Protein AF-A0A6J8BH91-F1 (afdb_monomer_lite)

Secondary structure (DSSP, 8-state):
---PPPHHHHHHHHHHHHHHHHTTSS-----S--GGGEES-HHHHHHHHHHHHHTT---HHHHHHHT--EETTT-SPPTTHHHHHHHHHHHTT--GGGT-------HHHHHHTTGGGB----HHHHHH--HHHHHHHHHHTT----S-HHHHHHHHHHHHTEEEEEEEEEEEEETTEEEEEEEEEEPP-TTTB--HHHHHHHH---S---HHHHHT--EEEE-----SSHHHHHTTHHHHHHHHHHTTSPEEETTEEEEEEEEE--S--S-SSSSSS--------

Structure (mmCIF, N/CA/C/O backbone):
data_AF-A0A6J8BH91-F1
#
_entry.id   AF-A0A6J8BH91-F1
#
loop_
_atom_site.group_PDB
_atom_site.id
_atom_site.type_symbol
_atom_site.label_atom_id
_atom_site.label_alt_id
_atom_site.label_comp_id
_atom_site.label_asym_id
_atom_site.label_entity_id
_atom_site.label_seq_id
_atom_site.pdbx_PDB_ins_code
_atom_site.Cartn_x
_atom_site.Cartn_y
_atom_site.Cartn_z
_atom_site.occupancy
_atom_site.B_iso_or_equiv
_atom_site.auth_seq_id
_atom_site.auth_comp_id
_atom_site.auth_asym_id
_atom_site.auth_atom_id
_atom_site.pdbx_PDB_model_num
ATOM 1 N N . MET A 1 1 ? 1.625 29.958 -10.930 1.00 26.80 1 MET A N 1
ATOM 2 C CA . MET A 1 1 ? 0.528 29.214 -11.588 1.00 26.80 1 MET A CA 1
ATOM 3 C C . MET A 1 1 ? 1.028 28.812 -12.967 1.00 26.80 1 MET A C 1
ATOM 5 O O . MET A 1 1 ? 0.881 29.578 -13.908 1.00 26.80 1 MET A O 1
ATOM 9 N N . HIS A 1 2 ? 1.750 27.695 -13.064 1.00 27.48 2 HIS A N 1
ATOM 10 C CA . HIS A 1 2 ? 2.315 27.255 -14.340 1.00 27.48 2 HIS A CA 1
ATOM 11 C C . HIS A 1 2 ? 1.295 26.355 -15.032 1.00 27.48 2 HIS A C 1
ATOM 13 O O . HIS A 1 2 ? 0.966 25.277 -14.546 1.00 27.48 2 HIS A O 1
ATOM 19 N N . LEU A 1 3 ? 0.720 26.887 -16.108 1.00 31.11 3 LEU A N 1
ATOM 20 C CA . LEU A 1 3 ? -0.234 26.207 -16.971 1.00 31.11 3 LEU A CA 1
ATOM 21 C C . LEU A 1 3 ? 0.499 25.094 -17.724 1.00 31.11 3 LEU A C 1
ATOM 23 O O . LEU A 1 3 ? 1.399 25.364 -18.515 1.00 31.11 3 LEU A O 1
ATOM 27 N N . TYR A 1 4 ? 0.118 23.853 -17.432 1.00 37.19 4 TYR A N 1
ATOM 28 C CA . TYR A 1 4 ? 0.548 22.658 -18.149 1.00 37.19 4 TYR A CA 1
ATOM 29 C C . TYR A 1 4 ? 0.246 22.775 -19.650 1.00 37.19 4 TYR A C 1
ATOM 31 O O . TYR A 1 4 ? -0.773 23.342 -20.053 1.00 37.19 4 TYR A O 1
ATOM 39 N N . GLU A 1 5 ? 1.128 22.214 -20.476 1.00 43.38 5 GLU A N 1
ATOM 40 C CA . GLU A 1 5 ? 0.910 22.067 -21.912 1.00 43.38 5 GLU A CA 1
ATOM 41 C C . GLU A 1 5 ? -0.302 21.157 -22.178 1.00 43.38 5 GLU A C 1
ATOM 43 O O . GLU A 1 5 ? -0.487 20.128 -21.528 1.00 43.38 5 GLU A O 1
ATOM 48 N N . SER A 1 6 ? -1.166 21.553 -23.115 1.00 47.41 6 SER A N 1
ATOM 49 C CA . SER A 1 6 ? -2.366 20.779 -23.444 1.00 47.41 6 SER A CA 1
ATOM 50 C C . SER A 1 6 ? -2.022 19.489 -24.201 1.00 47.41 6 SER A C 1
ATOM 52 O O . SER A 1 6 ? -1.089 19.471 -25.005 1.00 47.41 6 SER A O 1
ATOM 54 N N . LYS A 1 7 ? -2.834 18.437 -24.020 1.00 46.69 7 LYS A N 1
ATOM 55 C CA . LYS A 1 7 ? -2.749 17.154 -24.748 1.00 46.69 7 LYS A CA 1
ATOM 56 C C . LYS A 1 7 ? -2.492 17.314 -26.251 1.00 46.69 7 LYS A C 1
ATOM 58 O O . LYS A 1 7 ? -1.636 16.644 -26.821 1.00 46.69 7 LYS A O 1
ATOM 63 N N . ALA A 1 8 ? -3.202 18.255 -26.874 1.00 55.06 8 ALA A N 1
ATOM 64 C CA . ALA A 1 8 ? -3.106 18.531 -28.303 1.00 55.06 8 ALA A CA 1
ATOM 65 C C . ALA A 1 8 ? -1.700 18.988 -28.734 1.00 55.06 8 ALA A C 1
ATOM 67 O O . ALA A 1 8 ? -1.255 18.675 -29.838 1.00 55.06 8 ALA A O 1
ATOM 68 N N . ASN A 1 9 ? -0.981 19.699 -27.865 1.00 57.81 9 ASN A N 1
ATOM 69 C CA . ASN A 1 9 ? 0.379 20.141 -28.157 1.00 57.81 9 ASN A CA 1
ATOM 70 C C . ASN A 1 9 ? 1.391 18.992 -27.996 1.00 57.81 9 ASN A C 1
ATOM 72 O O . ASN A 1 9 ? 2.254 18.824 -28.856 1.00 57.81 9 ASN A O 1
ATOM 76 N N . ALA A 1 10 ? 1.222 18.128 -26.989 1.00 45.88 10 ALA A N 1
ATOM 77 C CA . ALA A 1 10 ? 2.086 16.961 -26.781 1.00 45.88 10 ALA A CA 1
ATOM 78 C C . ALA A 1 10 ? 1.978 15.920 -27.919 1.00 45.88 10 ALA A C 1
ATOM 80 O O . ALA A 1 10 ? 2.985 15.373 -28.385 1.00 45.88 10 ALA A O 1
ATOM 81 N N . GLU A 1 11 ? 0.763 15.671 -28.420 1.00 55.34 11 GLU A N 1
ATOM 82 C CA . GLU A 1 11 ? 0.531 14.796 -29.579 1.00 55.34 11 GLU A CA 1
ATOM 83 C C . GLU A 1 11 ? 1.193 15.354 -30.848 1.00 55.34 11 GLU A C 1
ATOM 85 O O . GLU A 1 11 ? 1.801 14.612 -31.628 1.00 55.34 11 GLU A O 1
ATOM 90 N N . LYS A 1 12 ? 1.134 16.678 -31.028 1.00 66.25 12 LYS A N 1
ATOM 91 C CA . LYS A 1 12 ? 1.761 17.378 -32.151 1.00 66.25 12 LYS A CA 1
ATOM 92 C C . LYS A 1 12 ? 3.287 17.248 -32.117 1.00 66.25 12 LYS A C 1
ATOM 94 O O . LYS A 1 12 ? 3.879 16.896 -33.137 1.00 66.25 12 LYS A O 1
ATOM 99 N N . GLU A 1 13 ? 3.916 17.447 -30.962 1.00 66.31 13 GLU A N 1
ATOM 100 C CA . GLU A 1 13 ? 5.372 17.308 -30.789 1.00 66.31 13 GLU A CA 1
ATOM 101 C C . GLU A 1 13 ? 5.855 15.863 -31.004 1.00 66.31 13 GLU A C 1
ATOM 103 O O . GLU A 1 13 ? 6.853 15.623 -31.692 1.00 66.31 13 GLU A O 1
ATOM 108 N N . THR A 1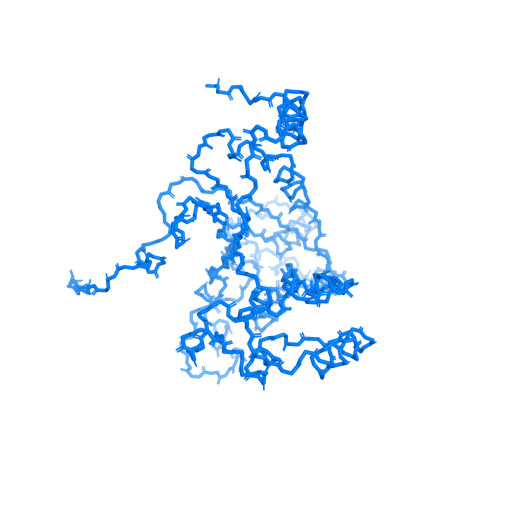 14 ? 5.108 14.874 -30.502 1.00 64.19 14 THR A N 1
ATOM 109 C CA . THR A 1 14 ? 5.427 13.448 -30.706 1.00 64.19 14 THR A CA 1
ATOM 110 C C . THR A 1 14 ? 5.398 13.077 -32.188 1.00 64.19 14 THR A C 1
ATOM 112 O O . THR A 1 14 ? 6.296 12.395 -32.690 1.00 64.19 14 THR A O 1
ATOM 115 N N . LYS A 1 15 ? 4.395 13.576 -32.916 1.00 71.81 15 LYS A N 1
ATOM 116 C CA . LYS A 1 15 ? 4.263 13.355 -34.357 1.00 71.81 15 LYS A CA 1
ATOM 117 C C . LYS A 1 15 ? 5.405 14.008 -35.138 1.00 71.81 15 LYS A C 1
ATOM 119 O O . LYS A 1 15 ? 6.009 13.355 -35.986 1.00 71.81 15 LYS A O 1
ATOM 124 N N . ILE A 1 16 ? 5.785 15.238 -34.781 1.00 75.12 16 ILE A N 1
ATOM 125 C CA . ILE A 1 16 ? 6.941 15.940 -35.364 1.00 75.12 16 ILE A CA 1
ATOM 126 C C . ILE A 1 16 ? 8.233 15.138 -35.158 1.00 75.12 16 ILE A C 1
ATOM 128 O O . ILE A 1 16 ? 9.059 15.041 -36.067 1.00 75.12 16 ILE A O 1
ATOM 132 N N . ARG A 1 17 ? 8.426 14.542 -33.978 1.00 68.56 17 ARG A N 1
ATOM 133 C CA . ARG A 1 17 ? 9.609 13.723 -33.690 1.00 68.56 17 ARG A CA 1
ATOM 134 C C . ARG A 1 17 ? 9.635 12.425 -34.497 1.00 68.56 17 ARG A C 1
ATOM 136 O O . ARG A 1 17 ? 10.670 12.122 -35.085 1.00 68.56 17 ARG A O 1
ATOM 143 N N . LEU A 1 18 ? 8.517 11.704 -34.577 1.00 68.69 18 LEU A N 1
ATOM 144 C CA . LEU A 1 18 ? 8.401 10.494 -35.402 1.00 68.69 18 LEU A CA 1
ATOM 145 C C . LEU A 1 18 ? 8.663 10.794 -36.883 1.00 68.69 18 LEU A C 1
ATOM 147 O O . LEU A 1 18 ? 9.368 10.042 -37.552 1.00 68.69 18 LEU A O 1
ATOM 151 N N . GLU A 1 19 ? 8.169 11.924 -37.388 1.00 75.12 19 GLU A N 1
ATOM 152 C CA . GLU A 1 19 ? 8.439 12.369 -38.758 1.00 75.12 19 GLU A CA 1
ATOM 153 C C . GLU A 1 19 ? 9.923 12.699 -38.981 1.00 75.12 19 GLU A C 1
ATOM 155 O O . GLU A 1 19 ? 10.472 12.377 -40.035 1.00 75.12 19 GLU A O 1
ATOM 160 N N . LYS A 1 20 ? 10.601 13.303 -37.997 1.00 71.12 20 LYS A N 1
ATOM 161 C CA . LYS A 1 20 ? 12.053 13.553 -38.051 1.00 71.12 20 LYS A CA 1
ATOM 162 C C . LYS A 1 20 ? 12.867 12.255 -38.013 1.00 71.12 20 LYS A C 1
ATOM 164 O O . LYS A 1 20 ? 13.885 12.162 -38.698 1.00 71.12 20 LYS A O 1
ATOM 169 N N . GLU A 1 21 ? 12.422 11.254 -37.255 1.00 66.88 21 GLU A N 1
ATOM 170 C CA . GLU A 1 21 ? 13.040 9.922 -37.202 1.00 66.88 21 GLU A CA 1
ATOM 171 C C . GLU A 1 21 ? 12.853 9.162 -38.527 1.00 66.88 21 GLU A C 1
ATOM 173 O O . GLU A 1 21 ? 13.819 8.620 -39.061 1.00 66.88 21 GLU A O 1
ATOM 178 N N . GLN A 1 22 ? 11.658 9.209 -39.127 1.00 71.62 22 GLN A N 1
ATOM 179 C CA . GLN A 1 22 ? 11.390 8.617 -40.447 1.00 71.62 22 GLN A CA 1
ATOM 180 C C . GLN A 1 22 ? 12.178 9.296 -41.574 1.00 71.62 22 GLN A C 1
ATOM 182 O O . GLN A 1 22 ? 12.627 8.631 -42.504 1.00 71.62 22 GLN A O 1
ATOM 187 N N . LYS A 1 23 ? 12.390 10.614 -41.478 1.00 80.69 23 LYS A N 1
ATOM 188 C CA . LYS A 1 23 ? 13.210 11.392 -42.422 1.00 80.69 23 LYS A CA 1
ATOM 189 C C . LYS A 1 23 ? 14.720 11.242 -42.186 1.00 80.69 23 LYS A C 1
ATOM 191 O O . LYS A 1 23 ? 15.499 11.901 -42.867 1.00 80.69 23 LYS A O 1
ATOM 196 N N . GLY A 1 24 ? 15.147 10.431 -41.212 1.00 68.94 24 GLY A N 1
ATOM 197 C CA . GLY A 1 24 ? 16.561 10.217 -40.885 1.00 68.94 24 GLY A CA 1
ATOM 198 C C . GLY A 1 24 ? 17.268 11.434 -40.275 1.00 68.94 24 GLY A C 1
ATOM 199 O O . GLY A 1 24 ? 18.489 11.435 -40.150 1.00 68.94 24 GLY A O 1
ATOM 200 N N . GLN A 1 25 ? 16.520 12.468 -39.877 1.00 69.31 25 GLN A N 1
ATOM 201 C CA . GLN 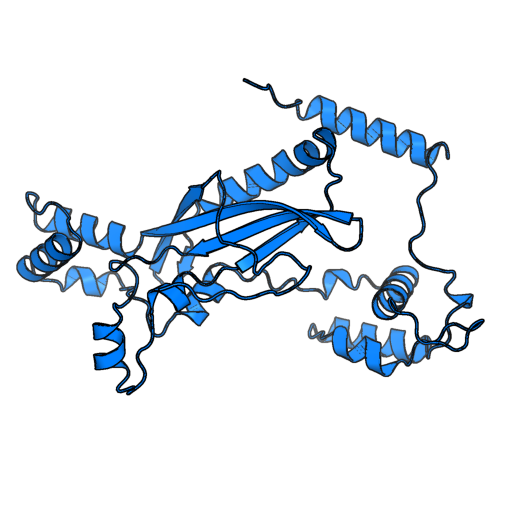A 1 25 ? 17.051 13.695 -39.268 1.00 69.31 25 GLN A CA 1
ATOM 202 C C . GLN A 1 25 ? 17.415 13.498 -37.789 1.00 69.31 25 GLN A C 1
ATOM 204 O O . GLN A 1 25 ? 18.117 14.318 -37.200 1.00 69.31 25 GLN A O 1
ATOM 209 N N . VAL A 1 26 ? 16.944 12.403 -37.185 1.00 59.25 26 VAL A N 1
ATOM 210 C CA . VAL A 1 26 ? 17.279 11.974 -35.826 1.00 59.25 26 VAL A CA 1
ATOM 211 C C . VAL A 1 26 ? 17.728 10.517 -35.884 1.00 59.25 26 VAL A C 1
ATOM 213 O O . VAL A 1 26 ? 16.957 9.630 -36.242 1.00 59.25 26 VAL A O 1
ATOM 216 N N . VAL A 1 27 ? 18.988 10.259 -35.528 1.00 56.47 27 VAL A N 1
ATOM 217 C CA . VAL A 1 27 ? 19.544 8.901 -35.492 1.00 56.47 27 VAL A CA 1
ATOM 218 C C . VAL A 1 27 ? 19.141 8.225 -34.185 1.00 56.47 27 VAL A C 1
ATOM 220 O O . VAL A 1 27 ? 19.533 8.657 -33.098 1.00 56.47 27 VAL A O 1
ATOM 223 N N . HIS A 1 28 ? 18.389 7.129 -34.281 1.00 52.88 28 HIS A N 1
ATOM 224 C CA . HIS A 1 28 ? 18.090 6.293 -33.125 1.00 52.88 28 HIS A CA 1
ATOM 225 C C . HIS A 1 28 ? 19.382 5.636 -32.615 1.00 52.88 28 HIS A C 1
ATOM 227 O O . HIS A 1 28 ? 20.001 4.826 -33.311 1.00 52.88 28 HIS A O 1
ATOM 233 N N . LYS A 1 29 ? 19.812 5.979 -31.395 1.00 53.31 29 LYS A N 1
ATOM 234 C CA . LYS A 1 29 ? 20.985 5.351 -30.772 1.00 53.31 29 LYS A CA 1
ATOM 235 C C . LYS A 1 29 ? 20.659 3.892 -30.449 1.00 53.31 29 LYS A C 1
ATOM 237 O O . LYS A 1 29 ? 19.894 3.610 -29.530 1.00 53.31 29 LYS A O 1
ATOM 242 N N . LYS A 1 30 ? 21.253 2.951 -31.187 1.00 54.03 30 LYS A N 1
ATOM 243 C CA . LYS A 1 30 ? 21.206 1.526 -30.834 1.00 54.03 30 LYS A CA 1
ATOM 244 C C . LYS A 1 30 ? 22.073 1.307 -29.593 1.00 54.03 30 LYS A C 1
ATOM 246 O O . LYS A 1 30 ? 23.282 1.501 -29.638 1.00 54.03 30 LYS A O 1
ATOM 251 N N . HIS A 1 31 ? 21.450 0.916 -28.486 1.00 52.69 31 HIS A N 1
ATOM 252 C CA . HIS A 1 31 ? 22.129 0.658 -27.209 1.00 52.69 31 HIS A CA 1
ATOM 253 C C . HIS A 1 31 ? 22.689 -0.774 -27.085 1.00 52.69 31 HIS A C 1
ATOM 255 O O . HIS A 1 31 ? 23.152 -1.167 -26.019 1.00 52.69 31 HIS A O 1
ATOM 261 N N . HIS A 1 32 ? 22.654 -1.560 -28.164 1.00 60.12 32 HIS A N 1
ATOM 262 C CA . HIS A 1 32 ? 23.254 -2.890 -28.239 1.00 60.12 32 HIS A CA 1
ATOM 263 C C . HIS A 1 32 ? 24.205 -2.972 -29.439 1.00 60.12 32 HIS A C 1
ATOM 265 O O . HIS A 1 32 ? 23.952 -2.368 -30.485 1.00 60.12 32 HIS A O 1
ATOM 271 N N . GLY A 1 33 ? 25.298 -3.726 -29.288 1.00 62.91 33 GLY A N 1
ATOM 272 C CA . GLY A 1 33 ? 26.185 -4.063 -30.400 1.00 62.91 33 GLY A CA 1
ATOM 273 C C . GLY A 1 33 ? 25.490 -4.952 -31.437 1.00 62.91 33 GLY A C 1
ATOM 274 O O . GLY A 1 33 ? 24.364 -5.418 -31.235 1.00 62.91 33 GLY A O 1
ATOM 275 N N . ASN A 1 34 ? 26.160 -5.202 -32.562 1.00 73.44 34 ASN A N 1
ATOM 276 C CA . ASN A 1 34 ? 25.693 -6.188 -33.535 1.00 73.44 34 ASN A CA 1
ATOM 277 C C . ASN A 1 34 ? 25.678 -7.590 -32.888 1.00 73.44 34 ASN A C 1
ATOM 279 O O . ASN A 1 34 ? 26.635 -7.954 -32.209 1.00 73.44 34 ASN A O 1
ATOM 283 N N . PHE A 1 35 ? 24.622 -8.386 -33.096 1.00 74.56 35 PHE A N 1
ATOM 284 C CA . PHE A 1 35 ? 24.508 -9.746 -32.542 1.00 74.56 35 PHE A CA 1
ATOM 285 C C . PHE A 1 35 ? 25.577 -10.715 -33.073 1.00 74.56 35 PHE A C 1
ATOM 287 O O . PHE A 1 35 ? 25.771 -11.790 -32.505 1.00 74.56 35 PHE A O 1
ATOM 294 N N . SER A 1 36 ? 26.259 -10.356 -34.165 1.00 73.88 36 SER A N 1
ATOM 295 C CA . SER A 1 36 ? 27.451 -11.054 -34.661 1.00 73.88 36 SER A CA 1
ATOM 296 C C . SER A 1 36 ? 28.657 -10.924 -33.731 1.00 73.88 36 SER A C 1
ATOM 298 O O . SER A 1 36 ? 29.563 -11.740 -33.808 1.00 73.88 36 SER A O 1
ATOM 300 N N . ASN A 1 37 ? 28.671 -9.913 -32.859 1.00 81.44 37 ASN A N 1
ATOM 301 C CA . ASN A 1 37 ? 29.791 -9.619 -31.965 1.00 81.44 37 ASN A CA 1
ATOM 302 C C . ASN A 1 37 ? 29.676 -10.357 -30.626 1.00 81.44 37 ASN A C 1
ATOM 304 O O . ASN A 1 37 ? 30.441 -10.064 -29.708 1.00 81.44 37 ASN A O 1
ATOM 308 N N . TYR A 1 38 ? 28.693 -11.250 -30.492 1.00 83.00 38 TYR A N 1
ATOM 309 C CA . TYR A 1 38 ? 28.451 -12.009 -29.278 1.00 83.00 38 TYR A CA 1
ATOM 310 C C . TYR A 1 38 ? 28.359 -13.502 -29.582 1.00 83.00 38 TYR A C 1
ATOM 312 O O . TYR A 1 38 ? 27.635 -13.925 -30.491 1.00 83.00 38 TYR A O 1
ATOM 320 N N . THR A 1 39 ? 29.051 -14.287 -28.766 1.00 84.25 39 THR A N 1
ATOM 321 C CA . THR A 1 39 ? 29.094 -15.744 -28.827 1.00 84.25 39 THR A CA 1
ATOM 322 C C . THR A 1 39 ? 28.273 -16.312 -27.672 1.00 84.25 39 THR A C 1
ATOM 324 O O . THR A 1 39 ? 28.534 -15.998 -26.514 1.00 84.25 39 THR A O 1
ATOM 327 N N . PHE A 1 40 ? 27.249 -17.101 -28.002 1.00 87.75 40 PHE A N 1
ATOM 328 C CA . PHE A 1 40 ? 26.435 -17.907 -27.084 1.00 87.75 40 PHE A CA 1
ATOM 329 C C . PHE A 1 40 ? 25.617 -18.927 -27.892 1.00 87.75 40 PHE A C 1
ATOM 331 O O . PHE A 1 40 ? 25.470 -18.775 -29.110 1.00 87.75 40 PHE A O 1
ATOM 338 N N . ASN A 1 41 ? 25.057 -19.945 -27.232 1.00 87.50 41 ASN A N 1
ATOM 339 C CA . ASN A 1 41 ? 24.204 -20.934 -27.895 1.00 87.50 41 ASN A CA 1
ATOM 340 C C . ASN A 1 41 ? 22.823 -20.341 -28.242 1.00 87.50 41 ASN A C 1
ATOM 342 O O . ASN A 1 41 ? 21.876 -20.394 -27.457 1.00 87.50 41 ASN A O 1
ATOM 346 N N . LYS A 1 42 ? 22.733 -19.737 -29.432 1.00 87.94 42 LYS A N 1
ATOM 347 C CA . LYS A 1 42 ? 21.545 -19.030 -29.937 1.00 87.94 42 LYS A CA 1
ATOM 348 C C . LYS A 1 42 ? 20.329 -19.943 -30.088 1.00 87.94 42 LYS A C 1
ATOM 350 O O . LYS A 1 42 ? 19.223 -19.534 -29.746 1.00 87.94 42 LYS A O 1
ATOM 355 N N . GLU A 1 43 ? 20.527 -21.155 -30.594 1.00 87.44 43 GLU A N 1
ATOM 356 C CA . GLU A 1 43 ? 19.442 -22.104 -30.861 1.00 87.44 43 GLU A CA 1
ATOM 357 C C . GLU A 1 43 ? 18.850 -22.642 -29.560 1.00 87.44 43 GLU A C 1
ATOM 359 O O . GLU A 1 43 ? 17.638 -22.566 -29.355 1.00 87.44 43 GLU A O 1
ATOM 364 N N . GLU A 1 44 ? 19.706 -23.088 -28.638 1.00 88.06 44 GLU A N 1
ATOM 365 C CA . GLU A 1 44 ? 19.270 -23.563 -27.324 1.00 88.06 44 GLU A CA 1
ATOM 366 C C . GLU A 1 44 ? 18.560 -22.453 -26.535 1.00 88.06 44 GLU A C 1
ATOM 368 O O . GLU A 1 44 ? 17.546 -22.715 -25.890 1.00 88.06 44 GLU A O 1
ATOM 373 N N . PHE A 1 45 ? 19.035 -21.205 -26.626 1.00 87.94 45 PHE A N 1
ATOM 374 C CA . PHE A 1 45 ? 18.375 -20.052 -26.007 1.00 87.94 45 PHE A CA 1
ATOM 375 C C . PHE A 1 45 ? 16.963 -19.818 -26.550 1.00 87.94 45 PHE A C 1
ATOM 377 O O . PHE A 1 45 ? 16.025 -19.629 -25.774 1.00 87.94 45 PHE A O 1
ATOM 384 N N . LEU A 1 46 ? 16.780 -19.858 -27.874 1.00 87.38 46 LEU A N 1
ATOM 385 C CA . LEU A 1 46 ? 15.460 -19.665 -28.480 1.00 87.38 46 LEU A CA 1
ATOM 386 C C . LEU A 1 46 ? 14.496 -20.804 -28.128 1.00 87.38 46 LEU A C 1
ATOM 388 O O . LEU A 1 46 ? 13.317 -20.537 -27.892 1.00 87.38 46 LEU A O 1
ATOM 392 N N . VAL A 1 47 ? 14.977 -22.050 -28.070 1.00 87.88 47 VAL A N 1
ATOM 393 C CA . VAL A 1 47 ? 14.168 -23.209 -27.657 1.00 87.88 47 VAL A CA 1
ATOM 394 C C . VAL A 1 47 ? 13.747 -23.085 -26.192 1.00 87.88 47 VAL A C 1
ATOM 396 O O . VAL A 1 47 ? 12.565 -23.240 -25.880 1.00 87.88 47 VAL A O 1
ATOM 399 N N . GLU A 1 48 ? 14.680 -22.753 -25.297 1.00 85.25 48 GLU A N 1
ATOM 400 C CA . GLU A 1 48 ? 14.390 -22.601 -23.870 1.00 85.25 48 GLU A CA 1
ATOM 401 C C . GLU A 1 48 ? 13.402 -21.459 -23.618 1.00 85.25 48 GLU A C 1
ATOM 403 O O . GLU A 1 48 ? 12.392 -21.664 -22.946 1.00 85.25 48 GLU A O 1
ATOM 408 N N . ILE A 1 49 ? 13.628 -20.277 -24.200 1.00 82.19 49 ILE A N 1
ATOM 409 C CA . ILE A 1 49 ? 12.731 -19.132 -24.012 1.00 82.19 49 ILE A CA 1
ATOM 410 C C . ILE A 1 49 ? 11.329 -19.427 -24.558 1.00 82.19 49 ILE A C 1
ATOM 412 O O . ILE A 1 49 ? 10.349 -19.097 -23.891 1.00 82.19 49 ILE A O 1
ATOM 416 N N . LYS A 1 50 ? 11.197 -20.085 -25.719 1.00 82.12 50 LYS A N 1
ATOM 417 C CA . LYS A 1 50 ? 9.883 -20.503 -26.242 1.00 82.12 50 LYS A CA 1
ATOM 418 C C . LYS A 1 50 ? 9.183 -21.481 -25.294 1.00 82.12 50 LYS A C 1
ATOM 420 O O . LYS A 1 50 ? 8.020 -21.270 -24.962 1.00 82.12 50 LYS A O 1
ATOM 425 N N . SER A 1 51 ? 9.905 -22.475 -24.773 1.00 82.31 51 SER A N 1
ATOM 426 C CA . SER A 1 51 ? 9.377 -23.417 -23.775 1.00 82.31 51 SER A CA 1
ATOM 427 C C . SER A 1 51 ? 8.940 -22.716 -22.478 1.00 82.31 51 SER A C 1
ATOM 429 O O . SER A 1 51 ? 7.909 -23.050 -21.890 1.00 82.31 51 SER A O 1
ATOM 431 N N . LEU A 1 52 ? 9.699 -21.712 -22.025 1.00 76.50 52 LEU A N 1
ATOM 432 C CA . LEU A 1 52 ? 9.349 -20.895 -20.860 1.00 76.50 52 LEU A CA 1
ATOM 433 C C . LEU A 1 52 ? 8.111 -20.023 -21.118 1.00 76.50 52 LEU A C 1
ATOM 435 O O . LEU A 1 52 ? 7.328 -19.809 -20.187 1.00 76.50 52 LEU A O 1
ATOM 439 N N . MET A 1 53 ? 7.901 -19.565 -22.360 1.00 71.75 53 MET A N 1
ATOM 440 C CA . MET A 1 53 ? 6.701 -18.814 -22.740 1.00 71.75 53 MET A CA 1
ATOM 441 C C . MET A 1 53 ? 5.435 -19.654 -22.638 1.00 71.75 53 MET A C 1
ATOM 443 O O . MET A 1 53 ? 4.441 -19.204 -22.068 1.00 71.75 53 MET A O 1
ATOM 447 N N . GLU A 1 54 ? 5.490 -20.893 -23.122 1.00 73.06 54 GLU A N 1
ATOM 448 C CA . GLU A 1 54 ? 4.373 -21.838 -23.045 1.00 73.06 54 GLU A CA 1
ATOM 449 C C . GLU A 1 54 ? 3.999 -22.159 -21.591 1.00 73.06 54 GLU A C 1
ATOM 451 O O . GLU A 1 54 ? 2.824 -22.303 -21.258 1.00 73.06 54 GLU A O 1
ATOM 456 N N . LYS A 1 55 ? 4.991 -22.199 -20.694 1.00 68.44 55 LYS A N 1
ATOM 457 C CA . LYS A 1 55 ? 4.806 -22.543 -19.277 1.00 68.44 55 LYS A CA 1
ATOM 458 C C . LYS A 1 55 ? 4.411 -21.363 -18.376 1.00 68.44 55 LYS A C 1
ATOM 460 O O . LYS A 1 55 ? 4.167 -21.588 -17.193 1.00 68.44 55 LYS A O 1
ATOM 465 N N . ARG A 1 56 ? 4.366 -20.116 -18.880 1.00 59.53 56 ARG A N 1
ATOM 466 C CA . ARG A 1 56 ? 4.065 -18.868 -18.122 1.00 59.53 56 ARG A CA 1
ATOM 467 C C . ARG A 1 56 ? 4.850 -18.677 -16.808 1.00 59.53 56 ARG A C 1
ATOM 469 O O . ARG A 1 56 ? 4.444 -17.908 -15.936 1.00 59.53 56 ARG A O 1
ATOM 476 N N . HIS A 1 57 ? 5.993 -19.337 -16.660 1.00 54.19 57 HIS A N 1
ATOM 477 C CA . HIS A 1 57 ? 6.859 -19.248 -15.488 1.00 54.19 57 HIS A CA 1
ATOM 478 C C . HIS A 1 57 ? 8.260 -18.876 -15.952 1.00 54.19 57 HIS A C 1
ATOM 480 O O . HIS A 1 57 ? 9.004 -19.731 -16.422 1.00 54.19 57 HIS A O 1
ATOM 486 N N . CYS A 1 58 ? 8.635 -17.604 -15.811 1.00 54.19 58 CYS A N 1
ATOM 487 C CA . CYS A 1 58 ? 9.951 -17.141 -16.229 1.00 54.19 58 CYS A CA 1
ATOM 488 C C . CYS A 1 58 ? 10.690 -16.439 -15.082 1.00 54.19 58 CYS A C 1
ATOM 490 O O . CYS A 1 58 ? 10.183 -15.490 -14.486 1.00 54.19 58 CYS A O 1
ATOM 492 N N . LYS A 1 59 ? 11.900 -16.917 -14.771 1.00 54.66 59 LYS A N 1
ATOM 493 C CA . LYS A 1 59 ? 12.918 -16.191 -13.999 1.00 54.66 59 LYS A CA 1
ATOM 494 C C . LYS A 1 59 ? 14.099 -15.935 -14.941 1.00 54.66 59 LYS A C 1
ATOM 496 O O . LYS A 1 59 ? 15.066 -16.693 -14.920 1.00 54.66 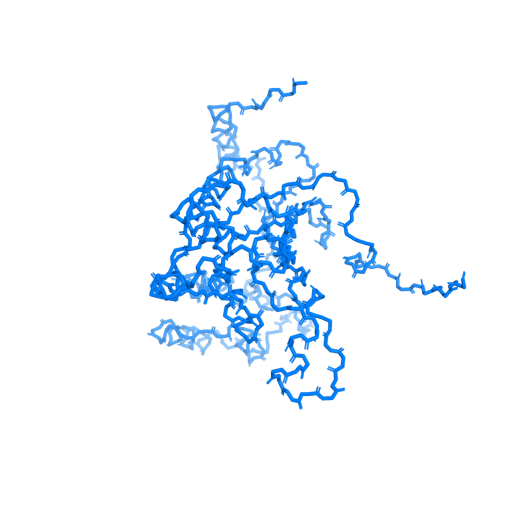59 LYS A O 1
ATOM 501 N N . LEU A 1 60 ? 13.976 -14.904 -15.782 1.00 55.81 60 LEU A N 1
ATOM 502 C CA . LEU A 1 60 ? 14.958 -14.521 -16.816 1.00 55.81 60 LEU A CA 1
ATOM 503 C C . LEU A 1 60 ? 16.381 -14.341 -16.271 1.00 55.81 60 LEU A C 1
ATOM 505 O O . LEU A 1 60 ? 17.349 -14.626 -16.977 1.00 55.81 60 LEU A O 1
ATOM 509 N N . ASP A 1 61 ? 16.500 -13.928 -15.009 1.00 52.72 61 ASP A N 1
ATOM 510 C CA . ASP A 1 61 ? 17.778 -13.661 -14.346 1.00 52.72 61 ASP A CA 1
ATOM 511 C C . ASP A 1 61 ? 18.702 -14.890 -14.357 1.00 52.72 61 ASP A C 1
ATOM 513 O O . ASP A 1 61 ? 19.898 -14.764 -14.602 1.00 52.72 61 ASP A O 1
ATOM 517 N N . LYS A 1 62 ? 18.142 -16.098 -14.192 1.00 58.38 62 LYS A N 1
ATOM 518 C CA . LYS A 1 62 ? 18.916 -17.353 -14.210 1.00 58.38 62 LYS A CA 1
ATOM 519 C C . LYS A 1 62 ? 19.272 -17.815 -15.619 1.00 58.38 62 LYS A C 1
ATOM 521 O O . LYS A 1 62 ? 20.312 -18.433 -15.825 1.00 58.38 62 LYS A O 1
ATOM 526 N N . THR A 1 63 ? 18.421 -17.509 -16.594 1.00 60.12 63 THR A N 1
ATOM 527 C CA . THR A 1 63 ? 18.642 -17.869 -17.996 1.00 60.12 63 THR A CA 1
ATOM 528 C C . THR A 1 63 ? 19.858 -17.118 -18.546 1.00 60.12 63 THR A C 1
ATOM 530 O O . THR A 1 63 ? 20.666 -17.700 -19.254 1.00 60.12 63 THR A O 1
ATOM 533 N N . CYS A 1 64 ? 20.075 -15.860 -18.148 1.00 60.22 64 CYS A N 1
ATOM 534 C CA . CYS A 1 64 ? 21.200 -15.054 -18.639 1.00 60.22 64 CYS A CA 1
ATOM 535 C C . CYS A 1 64 ? 22.582 -15.539 -18.165 1.00 60.22 64 CYS A C 1
ATOM 537 O O . CYS A 1 64 ? 23.571 -15.361 -18.876 1.00 60.22 64 CYS A O 1
ATOM 539 N N . GLU A 1 65 ? 22.665 -16.160 -16.987 1.00 66.19 65 GLU A N 1
ATOM 540 C CA . GLU A 1 65 ? 23.912 -16.739 -16.472 1.00 66.19 65 GLU A CA 1
ATOM 541 C C . GLU A 1 65 ? 24.291 -18.039 -17.193 1.00 66.19 65 GLU A C 1
ATOM 543 O O . GLU A 1 65 ? 25.478 -18.317 -17.351 1.00 66.19 65 GLU A O 1
ATOM 548 N N . LYS A 1 66 ? 23.292 -18.786 -17.684 1.00 78.12 66 LYS A N 1
ATOM 549 C CA . LYS A 1 66 ? 23.450 -20.106 -18.309 1.00 78.12 66 LYS A CA 1
ATOM 550 C C . LYS A 1 66 ? 24.151 -20.066 -19.674 1.00 78.12 66 LYS A C 1
ATOM 552 O O . LYS A 1 66 ? 24.894 -20.984 -19.996 1.00 78.12 66 LYS A O 1
ATOM 557 N N . TYR A 1 67 ? 23.917 -19.028 -20.479 1.00 81.94 67 TYR A N 1
ATOM 558 C CA . TYR A 1 67 ? 24.354 -18.997 -21.887 1.00 81.94 67 TYR A CA 1
ATOM 559 C C . TYR A 1 67 ? 25.756 -18.427 -22.126 1.00 81.94 67 TYR A C 1
ATOM 561 O O . TYR A 1 67 ? 26.137 -18.265 -23.282 1.00 81.94 67 TYR A O 1
ATOM 569 N N . ASP A 1 68 ? 26.489 -18.107 -21.055 1.00 80.50 68 ASP A N 1
ATOM 570 C CA . ASP A 1 68 ? 27.873 -17.612 -21.068 1.00 80.50 68 ASP A CA 1
ATOM 571 C C . ASP A 1 68 ? 28.193 -16.649 -22.225 1.00 80.50 68 ASP A C 1
ATOM 573 O O . ASP A 1 68 ? 29.098 -16.848 -23.035 1.00 80.50 68 ASP A O 1
ATOM 577 N N . VAL A 1 69 ? 27.372 -15.601 -22.340 1.00 82.44 69 VAL A N 1
ATOM 578 C CA . VAL A 1 69 ? 27.489 -14.621 -23.421 1.00 82.44 69 VAL A CA 1
ATOM 579 C C . VAL A 1 69 ? 28.857 -13.955 -23.346 1.00 82.44 69 VAL A C 1
ATOM 581 O O . VAL A 1 69 ? 29.165 -13.281 -22.366 1.00 82.44 69 VAL A O 1
ATOM 584 N N . THR A 1 70 ? 29.648 -14.077 -24.405 1.00 83.19 70 THR A N 1
ATOM 585 C CA . THR A 1 70 ? 30.968 -13.446 -24.519 1.00 83.19 70 THR A CA 1
ATOM 586 C C . THR A 1 70 ? 31.025 -12.560 -25.750 1.00 83.19 70 THR A C 1
ATOM 588 O O . THR A 1 70 ? 30.344 -12.798 -26.746 1.00 83.19 70 THR A O 1
ATOM 591 N N . ASN A 1 71 ? 31.803 -11.485 -25.689 1.00 80.75 71 ASN A N 1
ATOM 592 C CA . ASN A 1 71 ? 32.066 -10.659 -26.859 1.00 80.75 71 ASN A CA 1
ATOM 593 C C . ASN A 1 71 ? 33.100 -11.359 -27.753 1.00 80.75 71 ASN A C 1
ATOM 595 O O . ASN A 1 71 ? 34.184 -11.700 -27.291 1.00 80.75 71 ASN A O 1
ATOM 599 N N . THR A 1 72 ? 32.794 -11.542 -29.034 1.00 79.31 72 THR A N 1
ATOM 600 C CA . THR A 1 72 ? 33.639 -12.282 -29.986 1.00 79.31 72 THR A CA 1
ATOM 601 C C . THR A 1 72 ? 34.990 -11.605 -30.242 1.00 79.31 72 THR A C 1
ATOM 603 O O . THR A 1 72 ? 35.949 -12.271 -30.611 1.00 79.31 72 THR A O 1
ATOM 606 N N . ILE A 1 73 ? 35.080 -10.288 -30.036 1.00 75.38 73 ILE A N 1
ATOM 607 C CA . ILE A 1 73 ? 36.300 -9.499 -30.254 1.00 75.38 73 ILE A CA 1
ATOM 608 C C . ILE A 1 73 ? 37.174 -9.491 -28.999 1.00 75.38 73 ILE A C 1
ATOM 610 O O . ILE A 1 73 ? 38.389 -9.624 -29.094 1.00 75.38 73 ILE A O 1
ATOM 614 N N . THR A 1 74 ? 36.575 -9.306 -27.820 1.00 76.44 74 THR A N 1
ATOM 615 C CA . THR A 1 74 ? 37.339 -9.139 -26.571 1.00 76.44 74 THR A CA 1
ATOM 616 C C . THR A 1 74 ? 37.442 -10.409 -25.733 1.00 76.44 74 THR A C 1
ATOM 618 O O . THR A 1 74 ? 38.197 -10.422 -24.769 1.00 76.44 74 THR A O 1
ATOM 621 N N . GLY A 1 75 ? 36.660 -11.449 -26.038 1.00 77.25 75 GLY A N 1
ATOM 622 C CA . GLY A 1 75 ? 36.542 -12.674 -25.239 1.00 77.25 75 GLY A CA 1
ATOM 623 C C . GLY A 1 75 ? 35.847 -12.484 -23.885 1.00 77.25 75 GLY A C 1
ATOM 624 O O . GLY A 1 75 ? 35.552 -13.457 -23.199 1.00 77.25 75 GLY A O 1
ATOM 625 N N . ASN A 1 76 ? 35.548 -11.243 -23.495 1.00 80.88 76 ASN A N 1
ATOM 626 C CA . ASN A 1 76 ? 35.031 -10.917 -22.172 1.00 80.88 76 ASN A CA 1
ATOM 627 C C . ASN A 1 76 ? 33.506 -11.008 -22.109 1.00 80.88 76 ASN A C 1
ATOM 629 O O . ASN A 1 76 ? 32.797 -10.709 -23.078 1.00 80.88 76 ASN A O 1
ATOM 633 N N . LYS A 1 77 ? 32.995 -11.330 -20.919 1.00 79.56 77 LYS A N 1
ATOM 634 C CA . LYS A 1 77 ? 31.565 -11.278 -20.613 1.00 79.56 77 LYS A CA 1
ATOM 635 C C . LYS A 1 77 ? 31.087 -9.818 -20.595 1.00 79.56 77 LYS A C 1
ATOM 637 O O . LYS A 1 77 ? 31.641 -9.006 -19.851 1.00 79.56 77 LYS A O 1
ATOM 642 N N . PRO A 1 78 ? 30.081 -9.440 -21.402 1.00 76.00 78 PRO A N 1
ATOM 643 C CA . PRO A 1 78 ? 29.587 -8.076 -21.424 1.00 76.00 78 PRO A CA 1
ATOM 644 C C . PRO A 1 78 ? 28.777 -7.784 -20.155 1.00 76.00 78 PRO A C 1
ATOM 646 O O . PRO A 1 78 ? 27.943 -8.587 -19.739 1.00 76.00 78 PRO A O 1
ATOM 649 N N . GLN A 1 79 ? 28.965 -6.593 -19.577 1.00 69.12 79 GLN A N 1
ATOM 650 C CA . GLN A 1 79 ? 28.202 -6.139 -18.402 1.00 69.12 79 GLN A CA 1
ATOM 651 C C . GLN A 1 79 ? 26.685 -6.097 -18.661 1.00 69.12 79 GLN A C 1
ATOM 653 O O . GLN A 1 79 ? 25.890 -6.203 -17.735 1.00 69.12 79 GLN A O 1
ATOM 658 N N . ASN A 1 80 ? 26.276 -5.989 -19.928 1.00 70.06 80 ASN A N 1
ATOM 659 C CA . ASN A 1 80 ? 24.886 -5.960 -20.373 1.00 70.06 80 ASN A CA 1
ATOM 660 C C . ASN A 1 80 ? 24.423 -7.270 -21.047 1.00 70.06 80 ASN A C 1
ATOM 662 O O . ASN A 1 80 ? 23.527 -7.236 -21.892 1.00 70.06 80 ASN A O 1
ATOM 666 N N . ALA A 1 81 ? 24.997 -8.427 -20.690 1.00 74.38 81 ALA A N 1
ATOM 667 C CA . ALA A 1 81 ? 24.659 -9.734 -21.277 1.00 74.38 81 ALA A CA 1
ATOM 668 C C . ALA A 1 81 ? 23.145 -10.029 -21.326 1.00 74.38 81 ALA A C 1
ATOM 670 O O . ALA A 1 81 ? 22.638 -10.486 -22.350 1.00 74.38 81 ALA A O 1
ATOM 671 N N . GLY A 1 82 ? 22.402 -9.694 -20.265 1.00 74.38 82 GLY A N 1
ATOM 672 C CA . GLY A 1 82 ? 20.947 -9.886 -20.236 1.00 74.38 82 GLY A CA 1
ATOM 673 C C . GLY A 1 82 ? 20.202 -9.052 -21.284 1.00 74.38 82 GLY A C 1
ATOM 674 O O . GLY A 1 82 ? 19.280 -9.540 -21.934 1.00 74.38 82 GLY A O 1
ATOM 675 N N . GLN A 1 83 ? 20.648 -7.817 -21.534 1.00 73.12 83 GLN A N 1
ATOM 676 C CA . GLN A 1 83 ? 20.064 -6.954 -22.562 1.00 73.12 83 GLN A CA 1
ATOM 677 C C . GLN A 1 83 ? 20.361 -7.470 -23.977 1.00 73.12 83 GLN A C 1
ATOM 679 O O . GLN A 1 83 ? 19.514 -7.353 -24.863 1.00 73.12 83 GLN A O 1
ATOM 684 N N . VAL A 1 84 ? 21.538 -8.069 -24.191 1.00 79.25 84 VAL A N 1
ATOM 685 C CA . VAL A 1 84 ? 21.908 -8.705 -25.467 1.00 79.25 84 VAL A CA 1
ATOM 686 C C . VAL A 1 84 ? 20.971 -9.874 -25.774 1.00 79.25 84 VAL A C 1
ATOM 688 O O . VAL A 1 84 ? 20.403 -9.924 -26.865 1.00 79.25 84 VAL A O 1
ATOM 691 N N . LEU A 1 85 ? 20.752 -10.766 -24.804 1.00 81.62 85 LEU A N 1
ATOM 692 C CA . LEU A 1 85 ? 19.838 -11.905 -24.940 1.00 81.62 85 LEU A CA 1
ATOM 693 C C . LEU A 1 85 ? 18.391 -11.456 -25.171 1.00 81.62 85 LEU A C 1
ATOM 695 O O . LEU A 1 85 ? 17.711 -11.976 -26.056 1.00 81.62 85 LEU A O 1
ATOM 699 N N . PHE A 1 86 ? 17.942 -10.440 -24.430 1.00 79.25 86 PHE A N 1
ATOM 700 C CA . PHE A 1 86 ? 16.611 -9.861 -24.590 1.00 79.25 86 PHE A CA 1
ATOM 701 C C . PHE A 1 86 ? 16.386 -9.308 -26.004 1.00 79.25 86 PHE A C 1
ATOM 703 O O . PHE A 1 86 ? 15.398 -9.635 -26.665 1.00 79.25 86 PHE A O 1
ATOM 710 N N . MET A 1 87 ? 17.326 -8.498 -26.501 1.00 79.56 87 MET A N 1
ATOM 711 C CA . MET A 1 87 ? 17.233 -7.928 -27.845 1.00 79.56 87 MET A CA 1
ATOM 712 C C . MET A 1 87 ? 17.345 -9.002 -28.932 1.00 79.56 87 MET A C 1
ATOM 714 O O . MET A 1 87 ? 16.682 -8.890 -29.962 1.00 79.56 87 MET A O 1
ATOM 718 N N . PHE A 1 88 ? 18.133 -10.058 -28.703 1.00 85.38 88 PHE A N 1
ATOM 719 C CA . PHE A 1 88 ? 18.238 -11.186 -29.624 1.00 85.38 88 PHE A CA 1
ATOM 720 C C . PHE A 1 88 ? 16.915 -11.955 -29.740 1.00 85.38 88 PHE A C 1
ATOM 722 O O . PHE A 1 88 ? 16.469 -12.236 -30.850 1.00 85.38 88 PHE A O 1
ATOM 729 N N . ALA A 1 89 ? 16.243 -12.241 -28.623 1.00 84.44 89 ALA A N 1
ATOM 730 C CA . ALA A 1 89 ? 14.923 -12.871 -28.641 1.00 84.44 89 ALA A CA 1
ATOM 731 C C . ALA A 1 89 ? 13.887 -12.008 -29.376 1.00 84.44 89 ALA A C 1
ATOM 733 O O . ALA A 1 89 ? 13.167 -12.508 -30.242 1.00 84.44 89 ALA A O 1
ATOM 734 N N . LYS A 1 90 ? 13.881 -10.694 -29.107 1.00 81.75 90 LYS A N 1
ATOM 735 C CA . LYS A 1 90 ? 12.997 -9.734 -29.781 1.00 81.75 90 LYS A CA 1
ATOM 736 C C . LYS A 1 90 ? 13.228 -9.700 -31.294 1.00 81.75 90 LYS A C 1
ATOM 738 O O . LYS A 1 90 ? 12.267 -9.695 -32.058 1.00 81.75 90 LYS A O 1
ATOM 743 N N . ALA A 1 91 ? 14.487 -9.724 -31.735 1.00 82.00 91 ALA A N 1
ATOM 744 C CA . ALA A 1 91 ? 14.838 -9.793 -33.154 1.00 82.00 91 ALA A CA 1
ATOM 745 C C . ALA A 1 91 ? 14.377 -11.101 -33.829 1.00 82.00 91 ALA A C 1
ATOM 747 O O . ALA A 1 91 ? 14.177 -11.119 -35.039 1.00 82.00 91 ALA A O 1
ATOM 748 N N . ASN A 1 92 ? 14.162 -12.168 -33.052 1.00 85.31 92 ASN A N 1
ATOM 749 C CA . ASN A 1 92 ? 13.628 -13.456 -33.505 1.00 85.31 92 ASN A CA 1
ATOM 750 C C . ASN A 1 92 ? 12.109 -13.598 -33.265 1.00 85.31 92 ASN A C 1
ATOM 752 O O . ASN A 1 92 ? 11.584 -14.711 -33.244 1.00 85.31 92 ASN A O 1
ATOM 756 N N . GLY A 1 93 ? 11.397 -12.482 -33.069 1.00 83.31 93 GLY A N 1
ATOM 757 C CA . GLY A 1 93 ? 9.936 -12.461 -32.949 1.00 83.31 93 GLY A CA 1
ATOM 758 C C . GLY A 1 93 ? 9.391 -12.941 -31.602 1.00 83.31 93 GLY A C 1
ATOM 759 O O . GLY A 1 93 ? 8.197 -13.202 -31.494 1.00 83.31 93 GLY A O 1
ATOM 760 N N . ILE A 1 94 ? 10.235 -13.064 -30.575 1.00 81.50 94 ILE A N 1
ATOM 761 C CA . ILE A 1 94 ? 9.807 -13.438 -29.225 1.00 81.50 94 ILE A CA 1
ATOM 762 C C . ILE A 1 94 ? 9.640 -12.170 -28.385 1.00 81.50 94 ILE A C 1
ATOM 764 O O . ILE A 1 94 ? 10.621 -11.501 -28.049 1.00 81.50 94 ILE A O 1
ATOM 768 N N . ASP A 1 95 ? 8.403 -11.858 -28.002 1.00 75.88 95 ASP A N 1
ATOM 769 C CA . ASP A 1 95 ? 8.122 -10.751 -27.090 1.00 75.88 95 ASP A CA 1
ATOM 770 C C . ASP A 1 95 ? 8.294 -11.171 -25.623 1.00 75.88 95 ASP A C 1
ATOM 772 O O . ASP A 1 95 ? 7.339 -11.527 -24.932 1.00 75.88 95 ASP A O 1
ATOM 776 N N . ILE A 1 96 ? 9.532 -11.107 -25.131 1.00 70.19 96 ILE A N 1
ATOM 777 C CA . ILE A 1 96 ? 9.856 -11.410 -23.729 1.00 70.19 96 ILE A CA 1
ATOM 778 C C . ILE A 1 96 ? 9.137 -10.460 -22.753 1.00 70.19 96 ILE A C 1
ATOM 780 O O . ILE A 1 96 ? 8.883 -10.859 -21.616 1.00 70.19 96 ILE A O 1
ATOM 784 N N . MET A 1 97 ? 8.752 -9.238 -23.155 1.00 63.16 97 MET A N 1
ATOM 785 C CA . MET A 1 97 ? 8.028 -8.328 -22.248 1.00 63.16 97 MET A CA 1
ATOM 786 C C . MET A 1 97 ? 6.687 -8.914 -21.813 1.00 63.16 97 MET A C 1
ATOM 788 O O . MET A 1 97 ? 6.280 -8.697 -20.678 1.00 63.16 97 MET A O 1
ATOM 792 N N . SER A 1 98 ? 6.052 -9.724 -22.665 1.00 61.97 98 SER A N 1
ATOM 793 C CA . SER A 1 98 ? 4.830 -10.454 -22.316 1.00 61.97 98 SER A CA 1
ATOM 794 C C . SER A 1 98 ? 5.036 -11.536 -21.236 1.00 61.97 98 SER A C 1
ATOM 796 O O . SER A 1 98 ? 4.073 -11.932 -20.581 1.00 61.97 98 SER A O 1
ATOM 798 N N . LEU A 1 99 ? 6.279 -11.993 -21.006 1.00 54.94 99 LEU A N 1
ATOM 799 C CA . LEU A 1 99 ? 6.656 -12.931 -19.931 1.00 54.94 99 LEU A CA 1
ATOM 800 C C . LEU A 1 99 ? 7.042 -12.256 -18.637 1.00 54.94 99 LEU A C 1
ATOM 802 O O . LEU A 1 99 ? 6.934 -12.866 -17.567 1.00 54.94 99 LEU A O 1
ATOM 806 N N . ILE A 1 100 ? 7.529 -11.021 -18.733 1.00 53.66 100 ILE A N 1
ATOM 807 C CA . ILE A 1 100 ? 7.655 -10.149 -17.584 1.00 53.66 100 ILE A CA 1
ATOM 808 C C . ILE A 1 100 ? 6.217 -9.763 -17.245 1.00 53.66 100 ILE A C 1
ATOM 810 O O . ILE A 1 100 ? 5.761 -8.653 -17.495 1.00 53.66 100 ILE A O 1
ATOM 814 N N . ASN A 1 101 ? 5.498 -10.706 -16.627 1.00 46.69 101 ASN A N 1
ATOM 815 C CA . ASN A 1 101 ? 4.546 -10.366 -15.594 1.00 46.69 101 ASN A CA 1
ATOM 816 C C . ASN A 1 101 ? 5.364 -9.517 -14.634 1.00 46.69 101 ASN A C 1
ATOM 818 O O . ASN A 1 101 ? 6.025 -10.043 -13.734 1.00 46.69 101 ASN A O 1
ATOM 822 N N . ILE A 1 102 ? 5.378 -8.202 -14.871 1.00 42.41 102 ILE A N 1
ATOM 823 C CA . ILE A 1 102 ? 5.642 -7.229 -13.840 1.00 42.41 102 ILE A CA 1
ATOM 824 C C . ILE A 1 102 ? 4.698 -7.725 -12.764 1.00 42.41 102 ILE A C 1
ATOM 826 O O . ILE A 1 102 ? 3.479 -7.642 -12.915 1.00 42.41 102 ILE A O 1
ATOM 830 N N . LYS A 1 103 ? 5.245 -8.379 -11.734 1.00 40.50 103 LYS A N 1
ATOM 831 C CA . LYS A 1 103 ? 4.533 -8.518 -10.481 1.00 40.50 103 LYS A CA 1
ATOM 832 C C . LYS A 1 103 ? 4.397 -7.077 -10.050 1.00 40.50 103 LYS A C 1
ATOM 834 O O . LYS A 1 103 ? 5.252 -6.552 -9.342 1.00 40.50 103 LYS A O 1
ATOM 839 N N . THR A 1 104 ? 3.375 -6.413 -10.579 1.00 38.38 104 THR A N 1
ATOM 840 C CA . THR A 1 104 ? 2.793 -5.249 -9.974 1.00 38.38 104 THR A CA 1
ATOM 841 C C . THR A 1 104 ? 2.533 -5.760 -8.581 1.00 38.38 104 THR A C 1
ATOM 843 O O . THR A 1 104 ? 1.741 -6.680 -8.369 1.00 38.38 104 THR A O 1
ATOM 846 N N . VAL A 1 105 ? 3.362 -5.304 -7.644 1.00 43.91 105 VAL A N 1
ATOM 847 C CA . VAL A 1 105 ? 3.110 -5.539 -6.237 1.00 43.91 105 VAL A CA 1
ATOM 848 C C . VAL A 1 105 ? 1.831 -4.761 -6.010 1.00 43.91 105 VAL A C 1
ATOM 850 O O . VAL A 1 105 ? 1.852 -3.555 -5.782 1.00 43.91 105 VAL A O 1
ATOM 853 N N . SER A 1 106 ? 0.708 -5.432 -6.246 1.00 50.47 106 SER A N 1
ATOM 854 C CA . SER A 1 106 ? -0.601 -4.843 -6.059 1.00 50.47 106 SER A CA 1
ATOM 855 C C . SER A 1 106 ? -0.684 -4.450 -4.588 1.00 50.47 106 SER A C 1
ATOM 857 O O . SER A 1 106 ? -0.058 -5.095 -3.739 1.00 50.47 106 SER A O 1
ATOM 859 N N . GLY A 1 107 ? -1.457 -3.419 -4.238 1.00 53.94 107 GLY A N 1
ATOM 860 C CA . GLY A 1 107 ? -1.645 -3.053 -2.826 1.00 53.94 107 GLY A CA 1
ATOM 861 C C . GLY A 1 107 ? -2.020 -4.262 -1.947 1.00 53.94 107 GLY A C 1
ATOM 862 O O . GLY A 1 107 ? -1.613 -4.352 -0.790 1.00 53.94 107 GLY A O 1
ATOM 863 N N . ARG A 1 108 ? -2.679 -5.272 -2.536 1.00 57.28 108 ARG A N 1
ATOM 864 C CA . ARG A 1 108 ? -2.976 -6.574 -1.922 1.00 57.28 108 ARG A CA 1
ATOM 865 C C . ARG A 1 108 ? -1.726 -7.365 -1.505 1.00 57.28 108 ARG A C 1
ATOM 867 O O . ARG A 1 108 ? -1.728 -7.939 -0.419 1.00 57.28 108 ARG A O 1
ATOM 874 N N . ASP A 1 109 ? -0.664 -7.391 -2.308 1.00 59.75 109 ASP A N 1
ATOM 875 C CA . ASP A 1 109 ? 0.599 -8.054 -1.951 1.00 59.75 109 ASP A CA 1
ATOM 876 C C . ASP A 1 109 ? 1.329 -7.322 -0.818 1.00 59.75 109 ASP A C 1
ATOM 878 O O . ASP A 1 109 ? 1.980 -7.956 0.014 1.00 59.75 109 ASP A O 1
ATOM 882 N N . ILE A 1 110 ? 1.182 -5.995 -0.739 1.00 64.62 110 ILE A N 1
ATOM 883 C CA . ILE A 1 110 ? 1.737 -5.185 0.354 1.00 64.62 110 ILE A CA 1
ATOM 884 C C . ILE A 1 110 ? 1.036 -5.507 1.674 1.00 64.62 110 ILE A C 1
ATOM 886 O O . ILE A 1 110 ? 1.711 -5.697 2.687 1.00 64.62 110 ILE A O 1
ATOM 890 N N . LEU A 1 111 ? -0.298 -5.583 1.661 1.00 68.62 111 LEU A N 1
ATOM 891 C CA . LEU A 1 111 ? -1.095 -5.937 2.836 1.00 68.62 111 LEU A CA 1
ATOM 892 C C . LEU A 1 111 ? -0.859 -7.387 3.268 1.00 68.62 111 LEU A C 1
ATOM 894 O O . LEU A 1 111 ? -0.695 -7.645 4.455 1.00 68.62 111 LEU A O 1
ATOM 898 N N . ARG A 1 112 ? -0.747 -8.329 2.319 1.00 69.06 112 ARG A N 1
ATOM 899 C CA . ARG A 1 112 ? -0.427 -9.737 2.619 1.00 69.06 112 ARG A CA 1
ATOM 900 C C . ARG A 1 112 ? 0.896 -9.896 3.360 1.00 69.06 112 ARG A C 1
ATOM 902 O O . ARG A 1 112 ? 0.979 -10.703 4.274 1.00 69.06 112 ARG A O 1
ATOM 909 N N . ARG A 1 113 ? 1.919 -9.106 3.018 1.00 68.81 113 ARG A N 1
ATOM 910 C CA . ARG A 1 113 ? 3.206 -9.113 3.743 1.00 68.81 113 ARG A CA 1
ATOM 911 C C . ARG A 1 113 ? 3.100 -8.583 5.178 1.00 68.81 113 ARG A C 1
ATOM 913 O O . ARG A 1 113 ? 4.036 -8.767 5.945 1.00 68.81 113 ARG A O 1
ATOM 920 N N . LYS A 1 114 ? 1.995 -7.916 5.524 1.00 76.25 114 LYS A N 1
ATOM 921 C CA . LYS A 1 114 ? 1.725 -7.306 6.833 1.00 76.25 114 LYS A CA 1
ATOM 922 C C . LYS A 1 114 ? 0.559 -7.977 7.570 1.00 76.25 114 LYS A C 1
ATOM 924 O O . LYS A 1 114 ? 0.120 -7.460 8.589 1.00 76.25 114 LYS A O 1
ATOM 929 N N . SER A 1 115 ? 0.053 -9.117 7.093 1.00 75.88 115 SER A N 1
ATOM 930 C CA . SER A 1 115 ? -1.168 -9.735 7.633 1.00 75.88 115 SER A CA 1
ATOM 931 C C . SER A 1 115 ? -1.075 -10.099 9.118 1.00 75.88 115 SER A C 1
ATOM 933 O O . SER A 1 115 ? -2.096 -10.110 9.790 1.00 75.88 115 SER A O 1
ATOM 935 N N . GLY A 1 116 ? 0.130 -10.372 9.633 1.00 80.38 116 GLY A N 1
ATOM 936 C CA . GLY A 1 116 ? 0.351 -10.703 11.047 1.00 80.38 116 GLY A CA 1
ATOM 937 C C . GLY A 1 116 ? 0.197 -9.531 12.022 1.00 80.38 116 GLY A C 1
ATOM 938 O O . GLY A 1 116 ? 0.117 -9.768 13.217 1.00 80.38 116 GLY A O 1
ATOM 939 N N . ILE A 1 117 ? 0.147 -8.291 11.525 1.00 85.44 117 ILE A N 1
ATOM 940 C CA . ILE A 1 117 ? 0.059 -7.060 12.334 1.00 85.44 117 ILE A CA 1
ATOM 941 C C . ILE A 1 117 ? -1.128 -6.173 11.925 1.00 85.44 117 ILE A C 1
ATOM 943 O O . ILE A 1 117 ? -1.232 -5.033 12.371 1.00 85.44 117 ILE A O 1
ATOM 947 N N . LEU A 1 118 ? -1.989 -6.661 11.029 1.00 88.62 118 LEU A N 1
ATOM 948 C CA . LEU A 1 118 ? -3.097 -5.908 10.443 1.00 88.62 118 LEU A CA 1
ATOM 949 C C . LEU A 1 118 ? -4.353 -6.030 11.320 1.00 88.62 118 LEU A C 1
ATOM 951 O O . LEU A 1 118 ? -4.763 -7.139 11.655 1.00 88.62 118 LEU A O 1
ATOM 955 N N . LEU A 1 119 ? -5.003 -4.907 11.620 1.00 88.62 119 LEU A N 1
ATOM 956 C CA . LEU A 1 119 ? -6.293 -4.847 12.311 1.00 88.62 119 LEU A CA 1
ATOM 957 C C . LEU A 1 119 ? -7.403 -4.597 11.286 1.00 88.62 119 LEU A C 1
ATOM 959 O O . LEU A 1 119 ? -7.851 -3.473 11.086 1.00 88.62 119 LEU A O 1
ATOM 963 N N . VAL A 1 120 ? -7.802 -5.647 10.565 1.00 87.88 120 VAL A N 1
ATOM 964 C CA . VAL A 1 120 ? -8.889 -5.572 9.578 1.00 87.88 120 VAL A CA 1
ATOM 965 C C . VAL A 1 120 ? -9.972 -6.575 9.933 1.00 87.88 120 VAL A C 1
ATOM 967 O O . VAL A 1 120 ? -9.723 -7.779 9.990 1.00 87.88 120 VAL A O 1
ATOM 970 N N . HIS A 1 121 ? -11.188 -6.063 10.123 1.00 90.69 121 HIS A N 1
ATOM 971 C CA . HIS A 1 121 ? -12.337 -6.834 10.580 1.00 90.69 121 HIS A CA 1
ATOM 972 C C . HIS A 1 121 ? -13.492 -6.827 9.565 1.00 90.69 121 HIS A C 1
ATOM 974 O O . HIS A 1 121 ? -13.713 -5.852 8.830 1.00 90.69 121 HIS A O 1
ATOM 980 N N . ASN A 1 122 ? -14.235 -7.936 9.518 1.00 91.12 122 ASN A N 1
ATOM 981 C CA . ASN A 1 122 ? -15.425 -8.091 8.679 1.00 91.12 122 ASN A CA 1
ATOM 982 C C . ASN A 1 122 ? -16.622 -7.311 9.257 1.00 91.12 122 ASN A C 1
ATOM 984 O O . ASN A 1 122 ? -16.518 -6.681 10.304 1.00 91.12 122 ASN A O 1
ATOM 988 N N . ASP A 1 123 ? -17.742 -7.291 8.536 1.00 92.00 123 ASP A N 1
ATOM 989 C CA . ASP A 1 123 ? -18.942 -6.560 8.970 1.00 92.00 123 ASP A CA 1
ATOM 990 C C . ASP A 1 123 ? -19.535 -7.144 10.261 1.00 92.00 123 ASP A C 1
ATOM 992 O O . ASP A 1 123 ? -19.830 -6.389 11.183 1.00 92.00 123 ASP A O 1
ATOM 996 N N . GLU A 1 124 ? -19.569 -8.473 10.366 1.00 92.88 124 GLU A N 1
ATOM 997 C CA . GLU A 1 124 ? -20.065 -9.207 11.535 1.00 92.88 124 GLU A CA 1
ATOM 998 C C . GLU A 1 124 ? -19.354 -8.802 12.835 1.00 92.88 124 GLU A C 1
ATOM 1000 O O . GLU A 1 124 ? -20.004 -8.584 13.855 1.00 92.88 124 GLU A O 1
ATOM 1005 N N . TYR A 1 125 ? -18.032 -8.606 12.799 1.00 93.25 125 TYR A N 1
ATOM 1006 C CA . TYR A 1 125 ? -17.285 -8.096 13.947 1.00 93.25 125 TYR A CA 1
ATOM 1007 C C . TYR A 1 125 ? -17.879 -6.782 14.471 1.00 93.25 125 TYR A C 1
ATOM 1009 O O . TYR A 1 125 ? -18.158 -6.673 15.662 1.00 93.25 125 TYR A O 1
ATOM 1017 N N . TYR A 1 126 ? -18.138 -5.808 13.593 1.00 93.62 126 TYR A N 1
ATOM 1018 C CA . TYR A 1 126 ? -18.694 -4.513 13.998 1.00 93.62 126 TYR A CA 1
ATOM 1019 C C . TYR A 1 126 ? -20.133 -4.620 14.506 1.00 93.62 126 TYR A C 1
ATOM 1021 O O . TYR A 1 126 ? -20.519 -3.869 15.407 1.00 93.62 126 TYR A O 1
ATOM 1029 N N . ASP A 1 127 ? -20.911 -5.551 13.959 1.00 92.06 127 ASP A N 1
ATOM 1030 C CA . ASP A 1 127 ? -22.292 -5.796 14.377 1.00 92.06 127 ASP A CA 1
ATOM 1031 C C . ASP A 1 127 ? -22.358 -6.398 15.791 1.00 92.06 127 ASP A C 1
ATOM 1033 O O . ASP A 1 127 ? -23.276 -6.090 16.549 1.00 92.06 127 ASP A O 1
ATOM 1037 N N . THR A 1 128 ? -21.343 -7.176 16.188 1.00 94.00 128 THR A N 1
ATOM 1038 C CA . THR A 1 128 ? -21.238 -7.757 17.541 1.00 94.00 128 THR A CA 1
ATOM 1039 C C . THR A 1 128 ? -20.688 -6.803 18.608 1.00 94.00 128 THR A C 1
ATOM 1041 O O . THR A 1 128 ? -20.780 -7.104 19.801 1.00 94.00 128 THR A O 1
ATOM 1044 N N . LEU A 1 129 ? -20.119 -5.651 18.228 1.00 93.94 129 LEU A N 1
ATOM 1045 C CA . LEU A 1 129 ? -19.555 -4.710 19.198 1.00 93.94 129 LEU A CA 1
ATOM 1046 C C . LEU A 1 129 ? -20.648 -4.027 20.028 1.00 93.94 129 LEU A C 1
ATOM 1048 O O . LEU A 1 129 ? -21.588 -3.423 19.494 1.00 93.94 129 LEU A O 1
ATOM 1052 N N . THR A 1 130 ? -20.460 -4.052 21.349 1.00 95.75 130 THR A N 1
ATOM 1053 C CA . THR A 1 130 ? -21.265 -3.272 22.294 1.00 95.75 130 THR A CA 1
ATOM 1054 C C . THR A 1 130 ? -20.937 -1.785 22.193 1.00 95.75 130 THR A C 1
ATOM 1056 O O . THR A 1 130 ? -19.834 -1.397 21.798 1.00 95.75 130 THR A O 1
ATOM 1059 N N . GLU A 1 131 ? -21.883 -0.934 22.592 1.00 94.56 131 GLU A N 1
ATOM 1060 C CA . GLU A 1 131 ? -21.694 0.520 22.564 1.00 94.56 131 GLU A CA 1
ATOM 1061 C C . GLU A 1 131 ? -20.463 0.964 23.369 1.00 94.56 131 GLU A C 1
ATOM 1063 O O . GLU A 1 131 ? -19.663 1.759 22.876 1.00 94.56 131 GLU A O 1
ATOM 1068 N N . ASP A 1 132 ? -20.251 0.387 24.555 1.00 95.19 132 ASP A N 1
ATOM 1069 C CA . ASP A 1 132 ? -19.094 0.694 25.402 1.00 95.19 132 ASP A CA 1
ATOM 1070 C C . ASP A 1 132 ? -17.768 0.377 24.710 1.00 95.19 132 ASP A C 1
ATOM 1072 O O . ASP A 1 132 ? -16.815 1.153 24.795 1.00 95.19 132 ASP A O 1
ATOM 1076 N N . LYS A 1 133 ? -17.700 -0.740 23.975 1.00 94.88 133 LYS A N 1
ATOM 1077 C CA . LYS A 1 133 ? -16.495 -1.125 23.229 1.00 94.88 133 LYS A CA 1
ATOM 1078 C C . LYS A 1 133 ? -16.228 -0.188 22.060 1.00 94.88 133 LYS A C 1
ATOM 1080 O O . LYS A 1 133 ? -15.074 0.173 21.830 1.00 94.88 133 LYS A O 1
ATOM 1085 N N . ILE A 1 134 ? -17.278 0.246 21.366 1.00 94.81 134 ILE A N 1
ATOM 1086 C CA . ILE A 1 134 ? -17.165 1.228 20.283 1.00 94.81 134 ILE A CA 1
ATOM 1087 C C . ILE A 1 134 ? -16.661 2.563 20.842 1.00 94.81 134 ILE A C 1
ATOM 1089 O O . ILE A 1 134 ? -15.701 3.122 20.310 1.00 94.81 134 ILE A O 1
ATOM 1093 N N . ARG A 1 135 ? -17.251 3.051 21.943 1.00 94.88 135 ARG A N 1
ATOM 1094 C CA . ARG A 1 135 ? -16.830 4.293 22.614 1.00 94.88 135 ARG A CA 1
ATOM 1095 C C . ARG A 1 135 ? -15.380 4.215 23.079 1.00 94.88 135 ARG A C 1
ATOM 1097 O O . ARG A 1 135 ? -14.602 5.115 22.776 1.00 94.88 135 ARG A O 1
ATOM 1104 N N . GLN A 1 136 ? -15.004 3.123 23.744 1.00 94.12 136 GLN A N 1
ATOM 1105 C CA . GLN A 1 136 ? -13.639 2.895 24.217 1.00 94.12 136 GLN A CA 1
ATOM 1106 C C . GLN A 1 136 ? -12.631 2.926 23.060 1.00 94.12 136 GLN A C 1
ATOM 1108 O O . GLN A 1 136 ? -11.585 3.566 23.167 1.00 94.12 136 GLN A O 1
ATOM 1113 N N . ARG A 1 137 ? -12.946 2.261 21.940 1.00 92.81 137 ARG A N 1
ATOM 1114 C CA . ARG A 1 137 ? -12.064 2.229 20.768 1.00 92.81 137 ARG A CA 1
ATOM 1115 C C . ARG A 1 137 ? -11.947 3.603 20.110 1.00 92.81 137 ARG A C 1
ATOM 1117 O O . ARG A 1 137 ? -10.835 4.019 19.815 1.00 92.81 137 ARG A O 1
ATOM 1124 N N . LEU A 1 138 ? -13.052 4.328 19.929 1.00 93.06 138 LEU A N 1
ATOM 1125 C CA . LEU A 1 138 ? -13.028 5.683 19.366 1.00 93.06 138 LEU A CA 1
ATOM 1126 C C . LEU A 1 138 ? -12.237 6.661 20.247 1.00 93.06 138 LEU A C 1
ATOM 1128 O O . LEU A 1 138 ? -11.399 7.390 19.727 1.00 93.06 138 LEU A O 1
ATOM 1132 N N . GLN A 1 139 ? -12.417 6.623 21.570 1.00 93.00 139 GLN A N 1
ATOM 1133 C CA . GLN A 1 139 ? -11.639 7.451 22.500 1.00 93.00 139 GLN A CA 1
ATOM 1134 C C . GLN A 1 139 ? -10.140 7.157 22.419 1.00 93.00 139 GLN A C 1
ATOM 1136 O O . GLN A 1 139 ? -9.334 8.084 22.406 1.00 93.00 139 GLN A O 1
ATOM 1141 N N . LEU A 1 140 ? -9.760 5.879 22.309 1.00 89.31 140 LEU A N 1
ATOM 1142 C CA . LEU A 1 140 ? -8.363 5.476 22.136 1.00 89.31 140 LEU A CA 1
ATOM 1143 C C . LEU A 1 140 ? -7.766 5.993 20.818 1.00 89.31 140 LEU A C 1
ATOM 1145 O O . LEU A 1 140 ? -6.584 6.316 20.766 1.00 89.31 140 LEU A O 1
ATOM 1149 N N . LEU A 1 141 ? -8.586 6.112 19.772 1.00 87.62 141 LEU A N 1
ATOM 1150 C CA . LEU A 1 141 ? -8.201 6.700 18.487 1.00 87.62 141 LEU A CA 1
ATOM 1151 C C . LEU A 1 141 ? -8.262 8.241 18.479 1.00 87.62 141 LEU A C 1
ATOM 1153 O O . LEU A 1 141 ? -7.970 8.851 17.454 1.00 87.62 141 LEU A O 1
ATOM 1157 N N . GLY A 1 142 ? -8.618 8.877 19.603 1.00 90.06 142 GLY A N 1
ATOM 1158 C CA . GLY A 1 142 ? -8.743 10.333 19.715 1.00 90.06 142 GLY A CA 1
ATOM 1159 C C . GLY A 1 142 ? -9.986 10.906 19.028 1.00 90.06 142 GLY A C 1
ATOM 1160 O O . GLY A 1 142 ? -10.001 12.077 18.659 1.00 90.06 142 GLY A O 1
ATOM 1161 N N . GLU A 1 143 ? -11.019 10.089 18.828 1.00 91.25 143 GLU A N 1
ATOM 1162 C CA . GLU A 1 143 ? -12.228 10.446 18.090 1.00 91.25 143 GLU A CA 1
ATOM 1163 C C . GLU A 1 143 ? -13.401 10.792 19.009 1.00 91.25 143 GLU A C 1
ATOM 1165 O O . GLU A 1 143 ? -13.613 10.180 20.055 1.00 91.25 143 GLU A O 1
ATOM 1170 N N . GLU A 1 144 ? -14.228 11.745 18.571 1.00 88.44 144 GLU A N 1
ATOM 1171 C CA . GLU A 1 144 ? -15.441 12.129 19.297 1.00 88.44 144 GLU A CA 1
ATOM 1172 C C . GLU A 1 144 ? -16.456 10.983 19.394 1.00 88.44 144 GLU A C 1
ATOM 1174 O O . GLU A 1 144 ? -16.714 10.278 18.410 1.00 88.44 144 GLU A O 1
ATOM 1179 N N . THR A 1 145 ? -17.092 10.870 20.565 1.00 91.62 145 THR A N 1
ATOM 1180 C CA . THR A 1 145 ? -18.097 9.845 20.893 1.00 91.62 145 THR A CA 1
ATOM 1181 C C . THR A 1 145 ? -19.492 10.417 21.165 1.00 91.62 145 THR A C 1
ATOM 1183 O O . THR A 1 145 ? -20.334 9.744 21.750 1.00 91.62 145 THR A O 1
ATOM 1186 N N . ASN A 1 146 ? -19.779 11.657 20.771 1.00 87.06 146 ASN A N 1
ATOM 1187 C CA . ASN A 1 146 ? -21.038 12.336 21.124 1.00 87.06 146 ASN A CA 1
ATOM 1188 C C . ASN A 1 146 ? -22.204 12.014 20.164 1.00 87.06 146 ASN A C 1
ATOM 1190 O O . ASN A 1 146 ? -23.133 12.804 20.028 1.00 87.06 146 ASN A O 1
ATOM 1194 N N . ALA A 1 147 ? -22.153 10.865 19.489 1.00 89.56 147 ALA A N 1
ATOM 1195 C CA . ALA A 1 147 ? -23.117 10.450 18.472 1.00 89.56 147 ALA A CA 1
ATOM 1196 C C . ALA A 1 147 ? -23.912 9.204 18.901 1.00 89.56 147 ALA A C 1
ATOM 1198 O O . ALA A 1 147 ? -23.639 8.597 19.942 1.00 89.56 147 ALA A O 1
ATOM 1199 N N . SER A 1 148 ? -24.897 8.816 18.085 1.00 93.56 148 SER A N 1
ATOM 1200 C CA . SER A 1 148 ? -25.653 7.579 18.295 1.00 93.56 148 SER A CA 1
ATOM 1201 C C . SER A 1 148 ? -24.747 6.344 18.176 1.00 93.56 148 SER A C 1
ATOM 1203 O O . SER A 1 148 ? -23.721 6.373 17.492 1.00 93.56 148 SER A O 1
ATOM 1205 N N . CYS A 1 149 ? -25.130 5.228 18.806 1.00 92.06 149 CYS A N 1
ATOM 1206 C CA . CYS A 1 149 ? -24.384 3.965 18.717 1.00 92.06 149 CYS A CA 1
ATOM 1207 C C . CYS A 1 149 ? -24.159 3.517 17.261 1.00 92.06 149 CYS A C 1
ATOM 1209 O O . CYS A 1 149 ? -23.062 3.085 16.901 1.00 92.06 149 CYS A O 1
ATOM 1211 N N . GLN A 1 150 ? -25.166 3.692 16.399 1.00 92.88 150 GLN A N 1
ATOM 1212 C CA . GLN A 1 150 ? -25.070 3.332 14.985 1.00 92.88 150 GLN A CA 1
ATOM 1213 C C . GLN A 1 150 ? -24.083 4.226 14.225 1.00 92.88 150 GLN A C 1
ATOM 1215 O O . GLN A 1 150 ? -23.268 3.717 13.453 1.00 92.88 150 GLN A O 1
ATOM 1220 N N . ASP A 1 151 ? -24.099 5.535 14.477 1.00 93.94 151 ASP A N 1
ATOM 1221 C CA . ASP A 1 151 ? -23.171 6.472 13.835 1.00 93.94 151 ASP A CA 1
ATOM 1222 C C . ASP A 1 151 ? -21.733 6.231 14.292 1.00 93.94 151 ASP A C 1
ATOM 1224 O O . ASP A 1 151 ? -20.811 6.230 13.476 1.00 93.94 151 ASP A O 1
ATOM 1228 N N . MET A 1 152 ? -21.531 5.953 15.583 1.00 95.38 152 MET A N 1
ATOM 1229 C CA . MET A 1 152 ? -20.220 5.594 16.122 1.00 95.38 152 MET A CA 1
ATOM 1230 C C . MET A 1 152 ? -19.692 4.287 15.517 1.00 95.38 152 MET A C 1
ATOM 1232 O O . MET A 1 152 ? -18.514 4.216 15.167 1.00 95.38 152 MET A O 1
ATOM 1236 N N . ARG A 1 153 ? -20.550 3.272 15.330 1.00 95.75 153 ARG A N 1
ATOM 1237 C CA . ARG A 1 153 ? -20.184 2.012 14.660 1.00 95.75 153 ARG A CA 1
ATOM 1238 C C . ARG A 1 153 ? -19.735 2.261 13.222 1.00 95.75 153 ARG A C 1
ATOM 1240 O O . ARG A 1 153 ? -18.681 1.776 12.811 1.00 95.75 153 ARG A O 1
ATOM 1247 N N . LEU A 1 154 ? -20.514 3.035 12.464 1.00 94.38 154 LEU A N 1
ATOM 1248 C CA . LEU A 1 154 ? -20.181 3.392 11.085 1.00 94.38 154 LEU A CA 1
ATOM 1249 C C . LEU A 1 154 ? -18.878 4.194 11.018 1.00 94.38 154 LEU A C 1
ATOM 1251 O O . LEU A 1 154 ? -18.017 3.890 10.191 1.00 94.38 154 LEU A O 1
ATOM 1255 N N . LYS A 1 155 ? -18.698 5.166 11.918 1.00 94.19 155 LYS A N 1
ATOM 1256 C CA . LYS A 1 155 ? -17.476 5.967 12.032 1.00 94.19 155 LYS A CA 1
ATOM 1257 C C . LYS A 1 155 ? -16.258 5.084 12.298 1.00 94.19 155 LYS A C 1
ATOM 1259 O O . LYS A 1 155 ? -15.280 5.173 11.558 1.00 94.19 155 LYS A O 1
ATOM 1264 N N . LEU A 1 156 ? -16.336 4.192 13.287 1.00 94.69 156 LEU A N 1
ATOM 1265 C CA . LEU A 1 156 ? -15.255 3.265 13.623 1.00 94.69 156 LEU A CA 1
ATOM 1266 C C . LEU A 1 156 ? -14.890 2.372 12.429 1.00 94.69 156 LEU A C 1
ATOM 1268 O O . LEU A 1 156 ? -13.725 2.304 12.041 1.00 94.69 156 LEU A O 1
ATOM 1272 N N . LYS A 1 157 ? -15.895 1.768 11.785 1.00 94.56 157 LYS A N 1
ATOM 1273 C CA . LYS A 1 157 ? -15.716 0.926 10.593 1.00 94.56 157 LYS A CA 1
ATOM 1274 C C . LYS A 1 157 ? -15.028 1.677 9.452 1.00 94.56 157 LYS A C 1
ATOM 1276 O O . LYS A 1 157 ? -14.169 1.116 8.776 1.00 94.56 157 LYS A O 1
ATOM 1281 N N . VAL A 1 158 ? -15.386 2.941 9.221 1.00 92.06 158 VAL A N 1
ATOM 1282 C CA . VAL A 1 158 ? -14.749 3.774 8.188 1.00 92.06 158 VAL A CA 1
ATOM 1283 C C . VAL A 1 158 ? -13.293 4.069 8.539 1.00 92.06 158 VAL A C 1
ATOM 1285 O O . VAL A 1 158 ? -12.438 3.972 7.658 1.00 92.06 158 VAL A O 1
ATOM 1288 N N . ILE A 1 159 ? -12.997 4.406 9.794 1.00 91.50 159 ILE A N 1
ATOM 1289 C CA . ILE A 1 159 ? -11.638 4.720 10.251 1.00 91.50 159 ILE A CA 1
ATOM 1290 C C . ILE A 1 159 ? -10.725 3.496 10.111 1.00 91.50 159 ILE A C 1
ATOM 1292 O O . ILE A 1 159 ? -9.704 3.570 9.430 1.00 91.50 159 ILE A O 1
ATOM 1296 N N . GLU A 1 160 ? -11.133 2.346 10.647 1.00 93.00 160 GLU A N 1
ATOM 1297 C CA . GLU A 1 160 ? -10.321 1.120 10.632 1.00 93.00 160 GLU A CA 1
ATOM 1298 C C . GLU A 1 160 ? -10.173 0.503 9.227 1.00 93.00 160 GLU A C 1
ATOM 1300 O O . GLU A 1 160 ? -9.224 -0.237 8.964 1.00 93.00 160 GLU A O 1
ATOM 1305 N N . ARG A 1 161 ? -11.049 0.853 8.272 1.00 92.19 161 ARG A N 1
ATOM 1306 C CA . ARG A 1 161 ? -10.919 0.463 6.851 1.00 92.19 161 ARG A CA 1
ATOM 1307 C C . ARG A 1 161 ? -10.217 1.495 5.977 1.00 92.19 161 ARG A C 1
ATOM 1309 O O . ARG A 1 161 ? -10.005 1.230 4.791 1.00 92.19 161 ARG A O 1
ATOM 1316 N N . THR A 1 162 ? -9.867 2.658 6.522 1.00 89.06 162 THR A N 1
ATOM 1317 C CA . THR A 1 162 ? -9.182 3.718 5.780 1.00 89.06 162 THR A CA 1
ATOM 1318 C C . THR A 1 162 ? -7.691 3.701 6.081 1.00 89.06 162 THR A C 1
ATOM 1320 O O . THR A 1 162 ? -7.263 4.099 7.156 1.00 89.06 162 THR A O 1
ATOM 1323 N N . PHE A 1 163 ? -6.893 3.326 5.088 1.00 87.25 163 PHE A N 1
ATOM 1324 C CA . PHE A 1 163 ? -5.437 3.349 5.134 1.00 87.25 163 PHE A CA 1
ATOM 1325 C C . PHE A 1 163 ? -4.903 4.649 4.539 1.00 87.25 163 PHE A C 1
ATOM 1327 O O . PHE A 1 163 ? -5.451 5.200 3.579 1.00 87.25 163 PHE A O 1
ATOM 1334 N N . LYS A 1 164 ? -3.789 5.136 5.081 1.00 84.88 164 LYS A N 1
ATOM 1335 C CA . LYS A 1 164 ? -3.112 6.344 4.598 1.00 84.88 164 LYS A CA 1
ATOM 1336 C C . LYS A 1 164 ? -1.867 5.941 3.811 1.00 84.88 164 LYS A C 1
ATOM 1338 O O . LYS A 1 164 ? -1.022 5.208 4.317 1.00 84.88 164 LYS A O 1
ATOM 134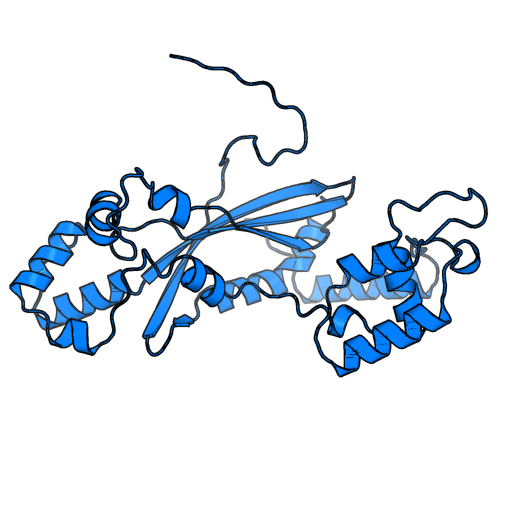3 N N . LEU A 1 165 ? -1.738 6.431 2.582 1.00 80.19 165 LEU A N 1
ATOM 1344 C CA . LEU A 1 165 ? -0.519 6.283 1.784 1.00 80.19 165 LEU A CA 1
ATOM 1345 C C . LEU A 1 165 ? 0.276 7.574 1.847 1.00 80.19 165 LEU A C 1
ATOM 1347 O O . LEU A 1 165 ? -0.264 8.642 1.584 1.00 80.19 165 LEU A O 1
ATOM 1351 N N . LYS A 1 166 ? 1.562 7.468 2.151 1.00 80.44 166 LYS A N 1
ATOM 1352 C CA . LYS A 1 166 ? 2.541 8.526 1.938 1.00 80.44 166 LYS A CA 1
ATOM 1353 C C . LYS A 1 166 ? 3.241 8.265 0.618 1.00 80.44 166 LYS A C 1
ATOM 1355 O O . LYS A 1 166 ? 3.757 7.172 0.394 1.00 80.44 166 LYS A O 1
ATOM 1360 N N . MET A 1 167 ? 3.263 9.278 -0.235 1.00 76.38 167 MET A N 1
ATOM 1361 C CA . MET A 1 167 ? 4.044 9.272 -1.462 1.00 76.38 167 MET A CA 1
ATOM 1362 C C . MET A 1 167 ? 5.049 10.412 -1.413 1.00 76.38 167 MET A C 1
ATOM 1364 O O . MET A 1 167 ? 4.692 11.557 -1.137 1.00 76.38 167 MET A O 1
ATOM 1368 N N . TRP A 1 168 ? 6.296 10.053 -1.672 1.00 76.12 168 TRP A N 1
ATOM 1369 C CA . TRP A 1 168 ? 7.397 10.953 -1.948 1.00 76.12 168 TRP A CA 1
ATOM 1370 C C . TRP A 1 168 ? 7.834 10.723 -3.391 1.00 76.12 168 TRP A C 1
ATOM 1372 O O . TRP A 1 168 ? 7.740 9.600 -3.894 1.00 76.12 168 TRP A O 1
ATOM 1382 N N . HIS A 1 169 ? 8.284 11.769 -4.066 1.00 71.62 169 HIS A N 1
ATOM 1383 C CA . HIS A 1 169 ? 8.818 11.648 -5.410 1.00 71.62 169 HIS A CA 1
ATOM 1384 C C . HIS A 1 169 ? 10.048 12.526 -5.566 1.00 71.62 169 HIS A C 1
ATOM 1386 O O . HIS A 1 169 ? 10.133 13.588 -4.953 1.00 71.62 169 HIS A O 1
ATOM 1392 N N . ASP A 1 170 ? 10.962 12.095 -6.423 1.00 68.94 170 ASP A N 1
ATOM 1393 C CA . ASP A 1 170 ? 12.187 12.826 -6.715 1.00 68.94 170 ASP A CA 1
ATOM 1394 C C . ASP A 1 170 ? 12.731 12.470 -8.091 1.00 68.94 170 ASP A C 1
ATOM 1396 O O . ASP A 1 170 ? 12.333 11.482 -8.718 1.00 68.94 170 ASP A O 1
ATOM 1400 N N . HIS A 1 171 ? 13.644 13.304 -8.559 1.00 69.25 171 HIS A N 1
ATOM 1401 C CA . HIS A 1 171 ? 14.414 13.074 -9.758 1.00 69.25 171 HIS A CA 1
ATOM 1402 C C . HIS A 1 171 ? 15.765 12.515 -9.353 1.00 69.25 171 HIS A C 1
ATOM 1404 O O . HIS A 1 171 ? 16.468 13.077 -8.520 1.00 69.25 171 HIS A O 1
ATOM 1410 N N . SER A 1 172 ? 16.151 11.399 -9.953 1.00 65.00 172 SER A N 1
ATOM 1411 C CA . SER A 1 172 ? 17.479 10.851 -9.709 1.00 65.00 172 SER A CA 1
ATOM 1412 C C . SER A 1 172 ? 18.106 10.397 -11.007 1.00 65.00 172 SER A C 1
ATOM 1414 O O . SER A 1 172 ? 17.426 9.907 -11.911 1.00 65.00 172 SER A O 1
ATOM 1416 N N . ASP A 1 173 ? 19.425 10.517 -11.070 1.00 61.91 173 ASP A N 1
ATOM 1417 C CA . ASP A 1 173 ? 20.216 9.995 -12.169 1.00 61.91 173 ASP A CA 1
ATOM 1418 C C . ASP A 1 173 ? 20.801 8.640 -11.764 1.00 61.91 173 ASP A C 1
ATOM 1420 O O . ASP A 1 173 ? 21.611 8.536 -10.844 1.00 61.91 173 ASP A O 1
ATOM 1424 N N . ILE A 1 174 ? 20.402 7.578 -12.462 1.00 61.97 174 ILE A N 1
ATOM 1425 C CA . ILE A 1 174 ? 20.982 6.242 -12.301 1.00 61.97 174 ILE A CA 1
ATOM 1426 C C . ILE A 1 174 ? 21.766 5.941 -13.575 1.00 61.97 174 ILE A C 1
ATOM 1428 O O . ILE A 1 174 ? 21.193 5.890 -14.662 1.00 61.97 174 ILE A O 1
ATOM 1432 N N . LEU A 1 175 ? 23.083 5.740 -13.456 1.00 60.62 175 LEU A N 1
ATOM 1433 C CA . LEU A 1 175 ? 23.971 5.429 -14.589 1.00 60.62 175 LEU A CA 1
ATOM 1434 C C . LEU A 1 175 ? 23.868 6.454 -15.742 1.00 60.62 175 LEU A C 1
ATOM 1436 O O . LEU A 1 175 ? 23.772 6.076 -16.908 1.00 60.62 175 LEU A O 1
ATOM 1440 N N . ASN A 1 176 ? 23.875 7.756 -15.424 1.00 60.25 176 ASN A N 1
ATOM 1441 C CA . ASN A 1 176 ? 23.726 8.870 -16.383 1.00 60.25 176 ASN A CA 1
ATOM 1442 C C . ASN A 1 176 ? 22.389 8.886 -17.148 1.00 60.25 176 ASN A C 1
ATOM 1444 O O . ASN A 1 176 ? 22.268 9.489 -18.220 1.00 60.25 176 ASN A O 1
ATOM 1448 N N . HIS A 1 177 ? 21.378 8.208 -16.617 1.00 57.81 177 HIS A N 1
ATOM 1449 C CA . HIS A 1 177 ? 20.014 8.285 -17.101 1.00 57.81 177 HIS A CA 1
ATOM 1450 C C . HIS A 1 177 ? 19.137 8.879 -16.013 1.00 57.81 177 HIS A C 1
ATOM 1452 O O . HIS A 1 177 ? 19.115 8.374 -14.896 1.00 57.81 177 HIS A O 1
ATOM 1458 N N . SER A 1 178 ? 18.413 9.931 -16.367 1.00 64.12 178 SER A N 1
ATOM 1459 C CA . SER A 1 178 ? 17.457 10.568 -15.476 1.00 64.12 178 SER A CA 1
ATOM 1460 C C . SER A 1 178 ? 16.183 9.724 -15.367 1.00 64.12 178 SER A C 1
ATOM 1462 O O . SER A 1 178 ? 15.678 9.178 -16.358 1.00 64.12 178 SER A O 1
ATOM 1464 N N . TYR A 1 179 ? 15.686 9.593 -14.141 1.00 68.50 179 TYR A N 1
ATOM 1465 C CA . TYR A 1 179 ? 14.472 8.870 -13.781 1.00 68.50 179 TYR A CA 1
ATOM 1466 C C . TYR A 1 179 ? 13.607 9.726 -12.869 1.00 68.50 179 TYR A C 1
ATOM 1468 O O . TYR A 1 179 ? 14.115 10.543 -12.100 1.00 68.50 179 TYR A O 1
ATOM 1476 N N . VAL A 1 180 ? 12.297 9.479 -12.922 1.00 69.19 180 VAL A N 1
ATOM 1477 C CA . VAL A 1 180 ? 11.396 9.924 -11.859 1.00 69.19 180 VAL A CA 1
ATOM 1478 C C . VAL A 1 180 ? 11.147 8.756 -10.921 1.00 69.19 180 VAL A C 1
ATOM 1480 O O . VAL A 1 180 ? 10.599 7.717 -11.306 1.00 69.19 180 VAL A O 1
ATOM 1483 N N . ASN A 1 181 ? 11.563 8.950 -9.680 1.00 70.56 181 ASN A N 1
ATOM 1484 C CA . ASN A 1 181 ? 11.421 7.997 -8.604 1.00 70.56 181 ASN A CA 1
ATOM 1485 C C . ASN A 1 181 ? 10.199 8.352 -7.773 1.00 70.56 181 ASN A C 1
ATOM 1487 O O . ASN A 1 181 ? 10.010 9.501 -7.387 1.00 70.56 181 ASN A O 1
ATOM 1491 N N . PHE A 1 182 ? 9.392 7.345 -7.470 1.00 72.06 182 PHE A N 1
ATOM 1492 C CA . PHE A 1 182 ? 8.290 7.444 -6.531 1.00 72.06 182 PHE A CA 1
ATOM 1493 C C . PHE A 1 182 ? 8.544 6.466 -5.402 1.00 72.06 182 PHE A C 1
ATOM 1495 O O . PHE A 1 182 ? 8.676 5.262 -5.604 1.00 72.06 182 PHE A O 1
ATOM 1502 N N . MET A 1 183 ? 8.600 6.980 -4.190 1.00 76.06 183 MET A N 1
ATOM 1503 C CA . MET A 1 183 ? 8.633 6.168 -2.995 1.00 76.06 183 MET A CA 1
ATOM 1504 C C . MET A 1 183 ? 7.253 6.216 -2.362 1.00 76.06 183 MET A C 1
ATOM 1506 O O . MET A 1 183 ? 6.782 7.273 -1.946 1.00 76.06 183 MET A O 1
ATOM 1510 N N . THR A 1 184 ? 6.591 5.066 -2.298 1.00 76.38 184 THR A N 1
ATOM 1511 C CA . THR A 1 184 ? 5.287 4.949 -1.643 1.00 76.38 184 THR A CA 1
ATOM 1512 C C . THR A 1 184 ? 5.390 4.072 -0.414 1.00 76.38 184 THR A C 1
ATOM 1514 O O . THR A 1 184 ? 6.029 3.017 -0.431 1.00 76.38 184 THR A O 1
ATOM 1517 N N . THR A 1 185 ? 4.697 4.491 0.631 1.00 80.38 185 THR A N 1
ATOM 1518 C CA . THR A 1 185 ? 4.720 3.859 1.941 1.00 80.38 185 THR A CA 1
ATOM 1519 C C . THR A 1 185 ? 3.318 3.907 2.537 1.00 80.38 185 THR A C 1
ATOM 1521 O O . THR A 1 185 ? 2.619 4.907 2.390 1.00 80.38 185 THR A O 1
ATOM 1524 N N . ILE A 1 186 ? 2.889 2.849 3.227 1.00 84.81 186 ILE A N 1
ATOM 1525 C CA . ILE A 1 186 ? 1.688 2.928 4.070 1.00 84.81 186 ILE A CA 1
ATOM 1526 C C . ILE A 1 186 ? 2.096 3.623 5.365 1.00 84.81 186 ILE A C 1
ATOM 1528 O O . ILE A 1 186 ? 3.039 3.173 6.005 1.00 84.81 186 ILE A O 1
ATOM 1532 N N . LEU A 1 187 ? 1.411 4.704 5.730 1.00 85.25 187 LEU A N 1
ATOM 1533 C CA . LEU A 1 187 ? 1.617 5.351 7.022 1.00 85.25 187 LEU A CA 1
ATOM 1534 C C . LEU A 1 187 ? 1.036 4.478 8.125 1.00 85.25 187 LEU A C 1
ATOM 1536 O O . LEU A 1 187 ? -0.078 3.963 7.992 1.00 85.25 187 LEU A O 1
ATOM 1540 N N . TYR A 1 188 ? 1.796 4.331 9.203 1.00 87.56 188 TYR A N 1
ATOM 1541 C CA . TYR A 1 188 ? 1.328 3.622 10.376 1.00 87.56 188 TYR A CA 1
ATOM 1542 C C . TYR A 1 188 ? 0.174 4.382 11.035 1.00 87.56 188 TYR A C 1
ATOM 1544 O O . TYR A 1 188 ? 0.171 5.612 11.126 1.00 87.56 188 TYR A O 1
ATOM 1552 N N . ASP A 1 189 ? -0.815 3.620 11.487 1.00 88.94 189 ASP A N 1
ATOM 1553 C CA . ASP A 1 189 ? -1.967 4.107 12.231 1.00 88.94 189 ASP A CA 1
ATOM 1554 C C . ASP A 1 189 ? -2.461 2.979 13.145 1.00 88.94 189 ASP A C 1
ATOM 1556 O O . ASP A 1 189 ? -2.684 1.856 12.681 1.00 88.94 189 ASP A O 1
ATOM 1560 N N . ALA A 1 190 ? -2.647 3.274 14.433 1.00 88.12 190 ALA A N 1
ATOM 1561 C CA . ALA A 1 190 ? -3.138 2.316 15.425 1.00 88.12 190 ALA A CA 1
ATOM 1562 C C . ALA A 1 190 ? -4.591 1.866 15.158 1.00 88.12 190 ALA A C 1
ATOM 1564 O O . ALA A 1 190 ? -5.055 0.868 15.716 1.00 88.12 190 ALA A O 1
ATOM 1565 N N . ALA A 1 191 ? -5.318 2.575 14.286 1.00 89.88 191 ALA A N 1
ATOM 1566 C CA . ALA A 1 191 ? -6.607 2.126 13.773 1.00 89.88 191 ALA A CA 1
ATOM 1567 C C . ALA A 1 191 ? -6.487 0.903 12.852 1.00 89.88 191 ALA A C 1
ATOM 1569 O O . ALA A 1 191 ? -7.399 0.083 12.810 1.00 89.88 191 ALA A O 1
ATOM 1570 N N . ASN A 1 192 ? -5.388 0.783 12.100 1.00 91.31 192 ASN A N 1
ATOM 1571 C CA . ASN A 1 192 ? -5.239 -0.225 11.046 1.00 91.31 192 ASN A CA 1
ATOM 1572 C C . ASN A 1 192 ? -4.188 -1.296 11.368 1.00 91.31 192 ASN A C 1
ATOM 1574 O O . ASN A 1 192 ? -4.170 -2.351 10.728 1.00 91.31 192 ASN A O 1
ATOM 1578 N N . PHE A 1 193 ? -3.290 -1.022 12.313 1.00 90.31 193 PHE A N 1
ATOM 1579 C CA . PHE A 1 193 ? -2.176 -1.890 12.675 1.00 90.31 193 PHE A CA 1
ATOM 1580 C C . PHE A 1 193 ? -2.060 -2.038 14.187 1.00 90.31 193 PHE A C 1
ATOM 1582 O O . PHE A 1 193 ? -2.409 -1.130 14.939 1.00 90.31 193 PHE A O 1
ATOM 1589 N N . MET A 1 194 ? -1.533 -3.183 14.613 1.00 88.88 194 MET A N 1
ATOM 1590 C CA . MET A 1 194 ? -1.187 -3.427 16.009 1.00 88.88 194 MET A CA 1
ATOM 1591 C C . MET A 1 194 ? -0.106 -2.456 16.482 1.00 88.88 194 MET A C 1
ATOM 1593 O O . MET A 1 194 ? 0.816 -2.115 15.744 1.00 88.88 194 MET A O 1
ATOM 1597 N N . THR A 1 195 ? -0.178 -2.086 17.750 1.00 87.69 195 THR A N 1
ATOM 1598 C CA . THR A 1 195 ? 0.921 -1.450 18.473 1.00 87.69 195 THR A CA 1
ATOM 1599 C C . THR A 1 195 ? 2.027 -2.460 18.786 1.00 87.69 195 THR A C 1
ATOM 1601 O O . THR A 1 195 ? 1.805 -3.675 18.800 1.00 87.69 195 THR A O 1
ATOM 1604 N N . ASP A 1 196 ? 3.224 -1.968 19.108 1.00 86.38 196 ASP A N 1
ATOM 1605 C CA . ASP A 1 196 ? 4.351 -2.817 19.517 1.00 86.38 196 ASP A CA 1
ATOM 1606 C C . ASP A 1 196 ? 3.991 -3.709 20.720 1.00 86.38 196 ASP A C 1
ATOM 1608 O O . ASP A 1 196 ? 4.357 -4.885 20.752 1.00 86.38 196 ASP A O 1
ATOM 1612 N N . ASN A 1 197 ? 3.210 -3.181 21.670 1.00 84.62 197 ASN A N 1
ATOM 1613 C CA . ASN A 1 197 ? 2.751 -3.912 22.854 1.00 84.62 197 ASN A CA 1
ATOM 1614 C C . ASN A 1 197 ? 1.762 -5.033 22.500 1.00 84.62 197 ASN A C 1
ATOM 1616 O O . ASN A 1 197 ? 1.887 -6.154 23.000 1.00 84.62 197 ASN A O 1
ATOM 1620 N N . GLU A 1 198 ? 0.787 -4.750 21.632 1.00 85.38 198 GLU A N 1
ATOM 1621 C CA . GLU A 1 198 ? -0.177 -5.754 21.162 1.00 85.38 198 GLU A CA 1
ATOM 1622 C C . GLU A 1 198 ? 0.538 -6.868 20.396 1.00 85.38 198 GLU A C 1
ATOM 1624 O O . GLU A 1 198 ? 0.304 -8.048 20.659 1.00 85.38 198 GLU A O 1
ATOM 1629 N N . ASN A 1 199 ? 1.473 -6.503 19.515 1.00 83.00 199 ASN A N 1
ATOM 1630 C CA . ASN A 1 199 ? 2.251 -7.463 18.745 1.00 83.00 199 ASN A CA 1
ATOM 1631 C C . ASN A 1 199 ? 3.120 -8.355 19.652 1.00 83.00 199 ASN A C 1
ATOM 1633 O O . ASN A 1 199 ? 3.129 -9.570 19.480 1.00 83.00 199 ASN A O 1
ATOM 1637 N N . GLN A 1 200 ? 3.793 -7.796 20.665 1.00 81.50 200 GLN A N 1
ATOM 1638 C CA . GLN A 1 200 ? 4.572 -8.587 21.632 1.00 81.50 200 GLN A CA 1
ATOM 1639 C C . GLN A 1 200 ? 3.696 -9.562 22.431 1.00 81.50 200 GLN A C 1
ATOM 1641 O O . GLN A 1 200 ? 4.056 -10.729 22.600 1.00 81.50 200 GLN A O 1
ATOM 1646 N N . THR A 1 201 ? 2.526 -9.102 22.881 1.00 79.56 201 THR A N 1
ATOM 1647 C CA . THR A 1 201 ? 1.600 -9.911 23.687 1.00 79.56 201 THR A CA 1
ATOM 1648 C C . THR A 1 201 ? 1.006 -11.065 22.872 1.00 79.56 201 THR A C 1
ATOM 1650 O O . THR A 1 201 ? 0.900 -12.188 23.366 1.00 79.56 201 THR A O 1
ATOM 1653 N N . LEU A 1 202 ? 0.645 -10.809 21.610 1.00 73.56 202 LEU A N 1
ATOM 1654 C CA . LEU A 1 202 ? -0.008 -11.783 20.730 1.00 73.56 202 LEU A CA 1
ATOM 1655 C C . LEU A 1 202 ? 0.978 -12.747 20.059 1.00 73.56 202 LEU A C 1
ATOM 1657 O O . LEU A 1 202 ? 0.678 -13.934 19.933 1.00 73.56 202 LEU A O 1
ATOM 1661 N N . ALA A 1 203 ? 2.156 -12.271 19.649 1.00 67.00 203 ALA A N 1
ATOM 1662 C CA . ALA A 1 203 ? 3.128 -13.085 18.920 1.00 67.00 203 ALA A CA 1
ATOM 1663 C C . ALA A 1 203 ? 3.976 -13.992 19.830 1.00 67.00 203 ALA A C 1
ATOM 1665 O O . ALA A 1 203 ? 4.698 -14.850 19.323 1.00 67.00 203 ALA A O 1
ATOM 1666 N N . ARG A 1 204 ? 3.905 -13.829 21.164 1.00 58.81 204 ARG A N 1
ATOM 1667 C CA . ARG A 1 204 ? 4.756 -14.537 22.149 1.00 58.81 204 ARG A CA 1
ATOM 1668 C C . ARG A 1 204 ? 6.255 -14.451 21.814 1.00 58.81 204 ARG A C 1
ATOM 1670 O O . ARG A 1 204 ? 7.033 -15.336 22.166 1.00 58.81 204 ARG A O 1
ATOM 1677 N N . THR A 1 205 ? 6.663 -13.400 21.109 1.00 56.12 205 THR A N 1
ATOM 1678 C CA . THR A 1 205 ? 8.050 -13.170 20.703 1.00 56.12 205 THR A CA 1
ATOM 1679 C C . THR A 1 205 ? 8.752 -12.301 21.734 1.00 56.12 205 THR A C 1
ATOM 1681 O O . THR A 1 205 ? 8.233 -11.258 22.117 1.00 56.12 205 THR A O 1
ATOM 1684 N N . THR A 1 206 ? 9.967 -12.680 22.125 1.00 56.31 206 THR A N 1
ATOM 1685 C CA . THR A 1 206 ? 10.826 -11.896 23.029 1.00 56.31 206 THR A CA 1
ATOM 1686 C C . THR A 1 206 ? 11.505 -10.703 22.347 1.00 56.31 206 THR A C 1
ATOM 1688 O O . THR A 1 206 ? 12.153 -9.904 23.017 1.00 56.31 206 THR A O 1
ATOM 1691 N N . SER A 1 207 ? 11.381 -10.564 21.022 1.00 60.22 207 SER A N 1
ATOM 1692 C CA . SER A 1 207 ? 11.988 -9.467 20.270 1.00 60.22 207 SER A CA 1
ATOM 1693 C C . SER A 1 207 ? 11.094 -8.228 20.247 1.00 60.22 207 SER A C 1
ATOM 1695 O O . SER A 1 207 ? 9.946 -8.290 19.793 1.00 60.22 207 SER A O 1
ATOM 1697 N N . THR A 1 208 ? 11.661 -7.087 20.642 1.00 64.75 208 THR A N 1
ATOM 1698 C CA . THR A 1 208 ? 11.089 -5.744 20.488 1.00 64.75 208 THR A CA 1
ATOM 1699 C C . THR A 1 208 ? 10.930 -5.405 19.007 1.00 64.75 208 THR A C 1
ATOM 1701 O O . THR A 1 208 ? 11.811 -4.857 18.349 1.00 64.75 208 THR A O 1
ATOM 1704 N N . THR A 1 209 ? 9.788 -5.793 18.448 1.00 74.31 209 THR A N 1
ATOM 1705 C CA . THR A 1 209 ? 9.451 -5.525 17.052 1.00 74.31 209 THR A CA 1
ATOM 1706 C C . THR A 1 209 ? 8.842 -4.135 16.951 1.00 74.31 209 THR A C 1
ATOM 1708 O O . THR A 1 209 ? 7.759 -3.922 17.484 1.00 74.31 209 THR A O 1
ATOM 1711 N N . ASN A 1 210 ? 9.512 -3.221 16.248 1.00 85.50 210 ASN A N 1
ATOM 1712 C CA . ASN A 1 210 ? 8.964 -1.904 15.926 1.00 85.50 210 ASN A CA 1
ATOM 1713 C C . ASN A 1 210 ? 7.992 -2.041 14.742 1.00 85.50 210 ASN A C 1
ATOM 1715 O O . ASN A 1 210 ? 8.407 -2.134 13.580 1.00 85.50 210 ASN A O 1
ATOM 1719 N N . VAL A 1 211 ? 6.694 -2.107 15.043 1.00 85.31 211 VAL A N 1
ATOM 1720 C CA . VAL A 1 211 ? 5.628 -2.331 14.063 1.00 85.31 211 VAL A CA 1
ATOM 1721 C C . VAL A 1 211 ? 5.558 -1.172 13.079 1.00 85.31 211 VAL A C 1
ATOM 1723 O O . VAL A 1 211 ? 5.472 -1.408 11.872 1.00 85.31 211 VAL A O 1
ATOM 1726 N N . GLN A 1 212 ? 5.692 0.068 13.556 1.00 85.44 212 GLN A N 1
ATOM 1727 C CA . GLN A 1 212 ? 5.702 1.248 12.693 1.00 85.44 212 GLN A CA 1
ATOM 1728 C C . GLN A 1 212 ? 6.796 1.151 11.621 1.00 85.44 212 GLN A C 1
ATOM 1730 O O . GLN A 1 212 ? 6.516 1.352 10.444 1.00 85.44 212 GLN A O 1
ATOM 1735 N N . SER A 1 213 ? 8.014 0.751 11.983 1.00 83.25 213 SER A N 1
ATOM 1736 C CA . SER A 1 213 ? 9.137 0.616 11.043 1.00 83.25 213 SER A CA 1
ATOM 1737 C C . SER A 1 213 ? 8.895 -0.463 9.982 1.00 83.25 213 SER A C 1
ATOM 1739 O O . SER A 1 213 ? 9.348 -0.338 8.844 1.00 83.25 213 SER A O 1
ATOM 1741 N N . ILE A 1 214 ? 8.161 -1.527 10.325 1.00 83.94 214 ILE A N 1
ATOM 1742 C CA . ILE A 1 214 ? 7.759 -2.571 9.371 1.00 83.94 214 ILE A CA 1
ATOM 1743 C C . ILE A 1 214 ? 6.668 -2.051 8.431 1.00 83.94 214 ILE A C 1
ATOM 1745 O O . ILE A 1 214 ? 6.705 -2.309 7.221 1.00 83.94 214 ILE A O 1
ATOM 1749 N N . VAL A 1 215 ? 5.685 -1.338 8.984 1.00 84.56 215 VAL A N 1
ATOM 1750 C CA . VAL A 1 215 ? 4.564 -0.776 8.227 1.00 84.56 215 VAL A CA 1
ATOM 1751 C C . VAL A 1 215 ? 5.059 0.273 7.238 1.00 84.56 215 VAL A C 1
ATOM 1753 O O . VAL A 1 215 ? 4.770 0.171 6.040 1.00 84.56 215 VAL A O 1
ATOM 1756 N N . GLU A 1 216 ? 5.877 1.198 7.733 1.00 85.56 216 GLU A N 1
ATOM 1757 C CA . GLU A 1 216 ? 6.387 2.361 7.016 1.00 85.56 216 GLU A CA 1
ATOM 1758 C C . GLU A 1 216 ? 7.654 2.071 6.202 1.00 85.56 216 GLU A C 1
ATOM 1760 O O . GLU A 1 216 ? 8.302 2.98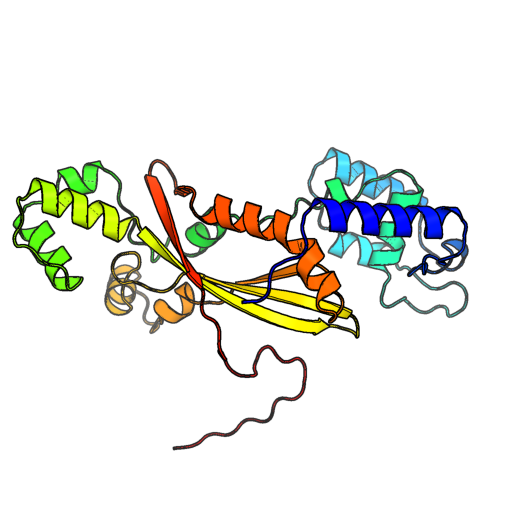4 5.685 1.00 85.56 216 GLU A O 1
ATOM 1765 N N . LYS A 1 217 ? 8.011 0.794 6.026 1.00 82.00 217 LYS A N 1
ATOM 1766 C CA . LYS A 1 217 ? 9.122 0.421 5.154 1.00 82.00 217 LYS A CA 1
ATOM 1767 C C . LYS A 1 217 ? 8.843 0.901 3.720 1.00 82.00 217 LYS A C 1
ATOM 1769 O O . LYS A 1 217 ? 7.855 0.452 3.120 1.00 82.00 217 LYS A O 1
ATOM 1774 N N . PRO A 1 218 ? 9.706 1.762 3.150 1.00 75.75 218 PRO A N 1
ATOM 1775 C CA . PRO A 1 218 ? 9.458 2.357 1.850 1.00 75.75 218 PRO A CA 1
ATOM 1776 C C . PRO A 1 218 ? 9.505 1.339 0.720 1.00 75.75 218 PRO A C 1
ATOM 1778 O O . PRO A 1 218 ? 10.291 0.387 0.742 1.00 75.75 218 PRO A O 1
ATOM 1781 N N . GLN A 1 219 ? 8.671 1.567 -0.290 1.00 72.44 219 GLN A N 1
ATOM 1782 C CA . GLN A 1 219 ? 8.695 0.824 -1.543 1.00 72.44 219 GLN A CA 1
ATOM 1783 C C . GLN A 1 219 ? 9.009 1.788 -2.680 1.00 72.44 219 GLN A C 1
ATOM 1785 O O . GLN A 1 219 ? 8.270 2.744 -2.915 1.00 72.44 219 GLN A O 1
ATOM 1790 N N . LEU A 1 220 ? 10.139 1.541 -3.344 1.00 65.94 220 LEU A N 1
ATOM 1791 C CA . LEU A 1 220 ? 10.599 2.326 -4.480 1.00 65.94 220 LEU A CA 1
ATOM 1792 C C . LEU A 1 220 ? 9.948 1.803 -5.762 1.00 65.94 220 LEU A C 1
ATOM 1794 O O . LEU A 1 220 ? 10.107 0.638 -6.125 1.00 65.94 220 LEU A O 1
ATOM 1798 N N . TYR A 1 221 ? 9.259 2.698 -6.451 1.00 67.00 221 TYR A N 1
ATOM 1799 C CA . TYR A 1 221 ? 8.688 2.511 -7.772 1.00 67.00 221 TYR A CA 1
ATOM 1800 C C . TYR A 1 221 ? 9.371 3.490 -8.729 1.00 67.00 221 TYR A C 1
ATOM 1802 O O . TYR A 1 221 ? 9.375 4.699 -8.508 1.00 67.00 221 TYR A O 1
ATOM 1810 N N . ILE A 1 222 ? 9.965 2.967 -9.800 1.00 61.34 222 ILE A N 1
ATOM 1811 C CA . ILE A 1 222 ? 10.651 3.775 -10.815 1.00 61.34 222 ILE A CA 1
ATOM 1812 C C . ILE A 1 222 ? 9.697 3.921 -12.002 1.00 61.34 222 ILE A C 1
ATOM 1814 O O . ILE A 1 222 ? 9.485 2.965 -12.750 1.00 61.34 222 ILE A O 1
ATOM 1818 N N . LEU A 1 223 ? 9.101 5.106 -12.170 1.00 61.19 223 LEU A N 1
ATOM 1819 C CA . LEU A 1 223 ? 8.146 5.395 -13.247 1.00 61.19 223 LEU A CA 1
ATOM 1820 C C . LEU A 1 223 ? 8.875 6.025 -14.440 1.00 61.19 223 LEU A C 1
ATOM 1822 O O . LEU A 1 223 ? 8.650 7.175 -14.810 1.00 61.19 223 LEU A O 1
ATOM 1826 N N . GLY A 1 224 ? 9.756 5.232 -15.049 1.00 56.03 224 GLY A N 1
ATOM 1827 C CA . GLY A 1 224 ? 10.294 5.507 -16.378 1.00 56.03 224 GLY A CA 1
ATOM 1828 C C . GLY A 1 224 ? 11.490 6.460 -16.445 1.00 56.03 224 GLY A C 1
ATOM 1829 O O . GLY A 1 224 ? 11.791 7.236 -15.537 1.00 56.03 224 GLY A O 1
ATOM 1830 N N . ARG A 1 225 ? 12.199 6.360 -17.575 1.00 56.50 225 ARG A N 1
ATOM 1831 C CA . ARG A 1 225 ? 13.344 7.203 -17.923 1.00 56.50 225 ARG A CA 1
ATOM 1832 C C . ARG A 1 225 ? 12.836 8.559 -18.413 1.00 56.50 225 ARG A C 1
ATOM 1834 O O . ARG A 1 225 ? 12.522 8.696 -19.591 1.00 56.50 225 ARG A O 1
ATOM 1841 N N . SER A 1 226 ? 12.770 9.544 -17.529 1.00 58.28 226 SER A N 1
ATOM 1842 C CA . SER A 1 226 ? 12.468 10.930 -17.892 1.00 58.28 226 SER A CA 1
ATOM 1843 C C . SER A 1 226 ? 13.773 11.689 -17.978 1.00 58.28 226 SER A C 1
ATOM 1845 O O . SER A 1 226 ? 14.490 11.722 -16.988 1.00 58.28 226 SER A O 1
ATOM 1847 N N . ALA A 1 227 ? 14.081 12.332 -19.105 1.00 54.75 227 ALA A N 1
ATOM 1848 C CA . ALA A 1 227 ? 15.181 13.293 -19.102 1.00 54.75 227 ALA A CA 1
ATOM 1849 C C . ALA A 1 227 ? 14.888 14.408 -18.076 1.00 54.75 227 ALA A C 1
ATOM 1851 O O . ALA A 1 227 ? 13.730 14.698 -17.773 1.00 54.75 227 ALA A O 1
ATOM 1852 N N . SER A 1 228 ? 15.932 15.027 -17.527 1.00 54.75 228 SER A N 1
ATOM 1853 C CA . SER A 1 228 ? 15.841 16.081 -16.504 1.00 54.75 228 SER A CA 1
ATOM 1854 C C . SER A 1 228 ? 15.224 17.401 -16.997 1.00 54.75 228 SER A C 1
ATOM 1856 O O . SER A 1 228 ? 15.263 18.405 -16.292 1.00 54.75 228 SER A O 1
ATOM 1858 N N . LYS A 1 229 ? 14.652 17.429 -18.205 1.00 56.22 229 LYS A N 1
ATOM 1859 C CA . LYS A 1 229 ? 14.017 18.609 -18.793 1.00 56.22 229 LYS A CA 1
ATOM 1860 C C . LYS A 1 229 ? 12.537 18.639 -18.434 1.00 56.22 229 LYS A C 1
ATOM 1862 O O . LYS A 1 229 ? 11.859 17.621 -18.547 1.00 56.22 229 LYS A O 1
ATOM 1867 N N . ASP A 1 230 ? 12.025 19.820 -18.107 1.00 52.78 230 ASP A N 1
ATOM 1868 C CA . ASP A 1 230 ? 10.617 20.038 -17.737 1.00 52.78 230 ASP A CA 1
ATOM 1869 C C . ASP A 1 230 ? 9.629 19.452 -18.760 1.00 52.78 230 ASP A C 1
ATOM 1871 O O . ASP A 1 230 ? 8.595 18.900 -18.397 1.00 52.78 230 ASP A O 1
ATOM 1875 N N . ILE A 1 231 ? 9.979 19.485 -20.048 1.00 56.47 231 ILE A N 1
ATOM 1876 C CA . ILE A 1 231 ? 9.140 18.947 -21.126 1.00 56.47 231 ILE A CA 1
ATOM 1877 C C . ILE A 1 231 ? 9.008 17.416 -21.094 1.00 56.47 231 ILE A C 1
ATOM 1879 O O . ILE A 1 231 ? 7.939 16.872 -21.367 1.00 56.47 231 ILE A O 1
ATOM 1883 N N . ASP A 1 232 ? 10.067 16.707 -20.696 1.00 55.91 232 ASP A N 1
ATOM 1884 C CA . ASP A 1 232 ? 10.043 15.249 -20.565 1.00 55.91 232 ASP A CA 1
ATOM 1885 C C . ASP A 1 232 ? 9.257 14.838 -19.308 1.00 55.91 232 ASP A C 1
ATOM 1887 O O . ASP A 1 232 ? 8.546 13.833 -19.325 1.00 55.91 232 ASP A O 1
ATOM 1891 N N . GLN A 1 233 ? 9.281 15.662 -18.253 1.00 52.97 233 GLN A N 1
ATOM 1892 C CA . GLN A 1 233 ? 8.459 15.458 -17.055 1.00 52.97 233 GLN A CA 1
ATOM 1893 C C . GLN A 1 233 ? 6.958 15.538 -17.376 1.00 52.97 233 GLN A C 1
ATOM 1895 O O . GLN A 1 233 ? 6.175 14.732 -16.863 1.00 52.97 233 GLN A O 1
ATOM 1900 N N . ILE A 1 234 ? 6.567 16.469 -18.257 1.00 55.00 234 ILE A N 1
ATOM 1901 C CA . ILE A 1 234 ? 5.175 16.670 -18.682 1.00 55.00 234 ILE A CA 1
ATOM 1902 C C . ILE A 1 234 ? 4.655 15.471 -19.489 1.00 55.00 234 ILE A C 1
ATOM 1904 O O . ILE A 1 234 ? 3.484 15.117 -19.343 1.00 55.00 234 ILE A O 1
ATOM 1908 N N . SER A 1 235 ? 5.512 14.784 -20.254 1.00 56.59 235 SER A N 1
ATOM 1909 C CA . SER A 1 235 ? 5.115 13.653 -21.113 1.00 56.59 235 SER A CA 1
ATOM 1910 C C . SER A 1 235 ? 4.477 12.466 -20.368 1.00 56.59 235 SER A C 1
ATOM 1912 O O . SER A 1 235 ? 3.711 11.705 -20.955 1.00 56.59 235 SER A O 1
ATOM 1914 N N . TYR A 1 236 ? 4.719 12.336 -19.059 1.00 52.34 236 TYR A N 1
ATOM 1915 C CA . TYR A 1 236 ? 4.146 11.279 -18.217 1.00 52.34 236 TYR A CA 1
ATOM 1916 C C . TYR A 1 236 ? 2.883 11.707 -17.453 1.00 52.34 236 TYR A C 1
ATOM 1918 O O . TYR A 1 236 ? 2.334 10.920 -16.685 1.00 52.34 236 TYR A O 1
ATOM 1926 N N . THR A 1 237 ? 2.419 12.945 -17.624 1.00 58.31 237 THR A N 1
ATOM 1927 C CA . THR A 1 237 ? 1.381 13.545 -16.771 1.00 58.31 237 THR A CA 1
ATOM 1928 C C . THR A 1 237 ? 0.027 12.859 -16.920 1.00 58.31 237 THR A C 1
ATOM 1930 O O . THR A 1 237 ? -0.621 12.604 -15.912 1.00 58.31 237 THR A O 1
ATOM 1933 N N . GLU A 1 238 ? -0.396 12.494 -18.135 1.00 53.09 238 GLU A N 1
ATOM 1934 C CA . GLU A 1 238 ? -1.699 11.837 -18.336 1.00 53.09 238 GLU A CA 1
ATOM 1935 C C . GLU A 1 238 ? -1.751 10.448 -17.697 1.00 53.09 238 GLU A C 1
ATOM 1937 O O . GLU A 1 238 ? -2.659 10.181 -16.911 1.00 53.09 238 GLU A O 1
ATOM 1942 N N . ALA A 1 239 ? -0.741 9.609 -17.953 1.00 53.22 239 ALA A N 1
ATOM 1943 C CA . ALA A 1 239 ? -0.636 8.283 -17.343 1.00 53.22 239 ALA A CA 1
ATOM 1944 C C . ALA A 1 239 ? -0.549 8.379 -15.810 1.00 53.22 239 ALA A C 1
ATOM 1946 O O . ALA A 1 239 ? -1.256 7.671 -15.102 1.00 53.22 239 ALA A O 1
ATOM 1947 N N . ARG A 1 240 ? 0.227 9.337 -15.283 1.00 60.44 240 ARG A N 1
ATOM 1948 C CA . ARG A 1 240 ? 0.322 9.584 -13.835 1.00 60.44 240 ARG A CA 1
ATOM 1949 C C . ARG A 1 240 ? -1.002 10.053 -13.235 1.00 60.44 240 ARG A C 1
ATOM 1951 O O . ARG A 1 240 ? -1.359 9.616 -12.148 1.00 60.44 240 ARG A O 1
ATOM 1958 N N . ILE A 1 241 ? -1.737 10.940 -13.906 1.00 60.69 241 ILE A N 1
ATOM 1959 C CA . ILE A 1 241 ? -3.059 11.390 -13.447 1.00 60.69 241 ILE A CA 1
ATOM 1960 C C . ILE A 1 241 ? -4.046 10.222 -13.452 1.00 60.69 241 ILE A C 1
ATOM 1962 O O . ILE A 1 241 ? -4.864 10.118 -12.540 1.00 60.69 241 ILE A O 1
ATOM 1966 N N . GLU A 1 242 ? -3.991 9.349 -14.455 1.00 60.53 242 GLU A N 1
ATOM 1967 C CA . GLU A 1 242 ? -4.820 8.148 -14.510 1.00 60.53 242 GLU A CA 1
ATOM 1968 C C . GLU A 1 242 ? -4.488 7.178 -13.367 1.00 60.53 242 GLU A C 1
ATOM 1970 O O . GLU A 1 242 ? -5.395 6.764 -12.643 1.00 6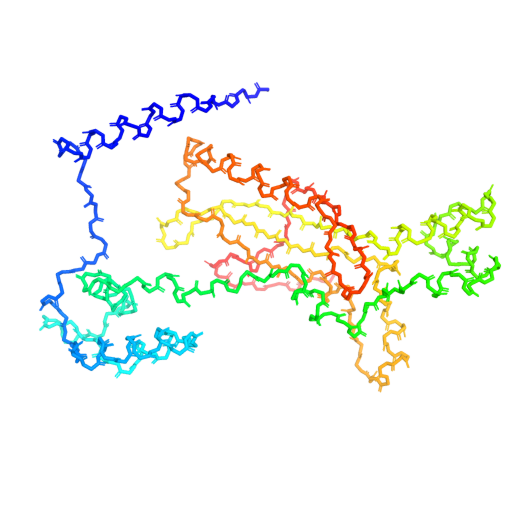0.53 242 GLU A O 1
ATOM 1975 N N . ASP A 1 243 ? -3.205 6.921 -13.113 1.00 61.53 243 ASP A N 1
ATOM 1976 C CA . ASP A 1 243 ? -2.743 6.101 -11.987 1.00 61.53 243 ASP A CA 1
ATOM 1977 C C . ASP A 1 243 ? -3.179 6.695 -10.633 1.00 61.53 243 ASP A C 1
ATOM 1979 O O . ASP A 1 243 ? -3.670 5.990 -9.746 1.00 61.53 243 ASP A O 1
ATOM 1983 N N . LEU A 1 244 ? -3.075 8.020 -10.476 1.00 62.06 244 LEU A N 1
ATOM 1984 C CA . LEU A 1 244 ? -3.531 8.742 -9.282 1.00 62.06 244 LEU A CA 1
ATOM 1985 C C . LEU A 1 244 ? -5.053 8.695 -9.111 1.00 62.06 244 LEU A C 1
ATOM 1987 O O . LEU A 1 244 ? -5.538 8.605 -7.982 1.00 62.06 244 LEU A O 1
ATOM 1991 N N . LYS A 1 245 ? -5.825 8.715 -10.203 1.00 61.62 245 LYS A N 1
ATOM 1992 C CA . LYS A 1 245 ? -7.279 8.504 -10.142 1.00 61.62 245 LYS A CA 1
ATOM 1993 C C . LYS A 1 245 ? -7.594 7.090 -9.664 1.00 61.62 245 LYS A C 1
ATOM 1995 O O . LYS A 1 245 ? -8.454 6.925 -8.800 1.00 61.62 245 LYS A O 1
ATOM 2000 N N . GLN A 1 246 ? -6.867 6.084 -10.148 1.00 63.78 246 GLN A N 1
ATOM 2001 C CA . GLN A 1 246 ? -7.062 4.693 -9.731 1.00 63.78 246 GLN A CA 1
ATOM 2002 C C . GLN A 1 246 ? -6.682 4.445 -8.263 1.00 63.78 246 GLN A C 1
ATOM 2004 O O . GLN A 1 246 ? -7.282 3.583 -7.622 1.00 63.78 246 GLN A O 1
ATOM 2009 N N . LEU A 1 247 ? -5.762 5.232 -7.693 1.00 63.03 247 LEU A N 1
ATOM 2010 C CA . LEU A 1 247 ? -5.388 5.172 -6.272 1.00 63.03 247 LEU A CA 1
ATOM 2011 C C . LEU A 1 247 ? -6.542 5.501 -5.310 1.00 63.03 247 LEU A C 1
ATOM 2013 O O . LEU A 1 247 ? -6.465 5.145 -4.136 1.00 63.03 247 LEU A O 1
ATOM 2017 N N . THR A 1 248 ? -7.610 6.149 -5.787 1.00 61.25 248 THR A N 1
ATOM 2018 C CA . THR A 1 248 ? -8.810 6.433 -4.978 1.00 61.25 248 THR A CA 1
ATOM 2019 C C . THR A 1 248 ? -9.801 5.266 -4.918 1.00 61.25 248 THR A C 1
ATOM 2021 O O . THR A 1 248 ? -10.755 5.304 -4.138 1.00 61.25 248 THR A O 1
ATOM 2024 N N . ASN A 1 249 ? -9.579 4.209 -5.706 1.00 69.06 249 ASN A N 1
ATOM 2025 C CA . ASN A 1 249 ? -10.456 3.047 -5.727 1.00 69.06 249 ASN A CA 1
ATOM 2026 C C . ASN A 1 249 ? -10.338 2.226 -4.440 1.00 69.06 249 ASN A C 1
ATOM 2028 O O . ASN A 1 249 ? -9.266 2.079 -3.847 1.00 69.06 249 ASN A O 1
ATOM 2032 N N . LYS A 1 250 ? -11.459 1.623 -4.035 1.00 80.62 250 LYS A N 1
ATOM 2033 C CA . LYS A 1 250 ? -11.462 0.644 -2.949 1.00 80.62 250 LYS A CA 1
ATOM 2034 C C . LYS A 1 250 ? -10.678 -0.595 -3.377 1.00 80.62 250 LYS A C 1
ATOM 2036 O O . LYS A 1 250 ? -10.866 -1.109 -4.479 1.00 80.62 250 LYS A O 1
ATOM 2041 N N . ILE A 1 251 ? -9.824 -1.097 -2.492 1.00 79.56 251 ILE A N 1
ATOM 2042 C CA . ILE A 1 251 ? -9.086 -2.341 -2.705 1.00 79.56 251 ILE A CA 1
ATOM 2043 C C . ILE A 1 251 ? -9.802 -3.456 -1.955 1.00 79.56 251 ILE A C 1
ATOM 2045 O O . ILE A 1 251 ? -9.966 -3.386 -0.738 1.00 79.56 251 ILE A O 1
ATOM 2049 N N . ARG A 1 252 ? -10.170 -4.521 -2.670 1.00 81.81 252 ARG A N 1
ATOM 2050 C CA . ARG A 1 252 ? -10.789 -5.698 -2.057 1.00 81.81 252 ARG A CA 1
ATOM 2051 C C . ARG A 1 252 ? -9.740 -6.612 -1.417 1.00 81.81 252 ARG A C 1
ATOM 2053 O O . ARG A 1 252 ? -8.878 -7.166 -2.117 1.00 81.81 252 ARG A O 1
ATOM 2060 N N . TYR A 1 253 ? -9.829 -6.781 -0.100 1.00 81.94 253 TYR A N 1
ATOM 2061 C CA . TYR A 1 253 ? -9.013 -7.669 0.729 1.00 81.94 253 TYR A CA 1
ATOM 2062 C C . TYR A 1 253 ? -9.912 -8.743 1.360 1.00 81.94 253 TYR A C 1
ATOM 2064 O O . TYR A 1 253 ? -10.652 -8.474 2.302 1.00 81.94 253 TYR A O 1
ATOM 2072 N N . GLY A 1 254 ? -9.889 -9.959 0.801 1.00 81.69 254 GLY A N 1
ATOM 2073 C CA . GLY A 1 254 ? -10.920 -10.961 1.098 1.00 81.69 254 GLY A CA 1
ATOM 2074 C C . GLY A 1 254 ? -12.293 -10.445 0.660 1.00 81.69 254 GLY A C 1
ATOM 2075 O O . GLY A 1 254 ? -12.449 -10.035 -0.492 1.00 81.69 254 GLY A O 1
ATOM 2076 N N . ASP A 1 255 ? -13.240 -10.394 1.594 1.00 84.50 255 ASP A N 1
ATOM 2077 C CA . ASP A 1 255 ? -14.581 -9.830 1.386 1.00 84.50 255 ASP A CA 1
ATOM 2078 C C . ASP A 1 255 ? -14.749 -8.399 1.902 1.00 84.50 255 ASP A C 1
ATOM 2080 O O . ASP A 1 255 ? -15.858 -7.868 1.940 1.00 84.50 255 ASP A O 1
ATOM 2084 N N . ILE A 1 256 ? -13.643 -7.755 2.277 1.00 87.56 256 ILE A N 1
ATOM 2085 C CA . ILE A 1 256 ? -13.636 -6.417 2.857 1.00 87.56 256 ILE A CA 1
ATOM 2086 C C . ILE A 1 256 ? -13.107 -5.421 1.831 1.00 87.56 256 ILE A C 1
ATOM 2088 O O . ILE A 1 256 ? -12.045 -5.616 1.235 1.00 87.56 256 ILE A O 1
ATOM 2092 N N . ASP A 1 257 ? -13.826 -4.315 1.675 1.00 88.44 257 ASP A N 1
ATOM 2093 C CA . ASP A 1 257 ? -13.367 -3.186 0.879 1.00 88.44 257 ASP A CA 1
ATOM 2094 C C . ASP A 1 257 ? -12.580 -2.206 1.755 1.00 88.44 257 ASP A C 1
ATOM 2096 O O . ASP A 1 257 ? -13.112 -1.634 2.712 1.00 88.44 257 ASP A O 1
ATOM 2100 N N . LEU A 1 258 ? -11.314 -1.997 1.401 1.00 88.62 258 LEU A N 1
ATOM 2101 C CA . LEU A 1 258 ? -10.410 -1.059 2.058 1.00 88.62 258 LEU A CA 1
ATOM 2102 C C . LEU A 1 258 ? -10.292 0.225 1.245 1.00 88.62 258 LEU A C 1
ATOM 2104 O O . LEU A 1 258 ? -10.230 0.195 0.016 1.00 88.62 258 LEU A O 1
ATOM 2108 N N . ILE A 1 259 ? -10.232 1.358 1.935 1.00 87.38 259 ILE A N 1
ATOM 2109 C CA . ILE A 1 259 ? -10.105 2.684 1.332 1.00 87.38 259 ILE A CA 1
ATOM 2110 C C . ILE A 1 259 ? -8.665 3.143 1.515 1.00 87.38 259 ILE A C 1
ATOM 2112 O O . ILE A 1 259 ? -8.150 3.117 2.627 1.00 87.38 259 ILE A O 1
ATOM 2116 N N . PHE A 1 260 ? -8.023 3.609 0.448 1.00 82.19 260 PHE A N 1
ATOM 2117 C CA . PHE A 1 260 ? -6.695 4.206 0.529 1.00 82.19 260 PHE A CA 1
ATOM 2118 C C . PHE A 1 260 ? -6.789 5.706 0.267 1.00 82.19 260 PHE A C 1
ATOM 2120 O O . PHE A 1 260 ? -7.309 6.147 -0.754 1.00 82.19 260 PHE A O 1
ATOM 2127 N N . LYS A 1 261 ? -6.295 6.507 1.212 1.00 80.19 261 LYS A N 1
ATOM 2128 C CA . LYS A 1 261 ? -6.186 7.960 1.073 1.00 80.19 261 LYS A CA 1
ATOM 2129 C C . LYS A 1 261 ? -4.734 8.329 0.832 1.00 80.19 261 LYS A C 1
ATOM 2131 O O . LYS A 1 261 ? -3.889 8.160 1.713 1.00 80.19 261 LYS A O 1
ATOM 2136 N N . LEU A 1 262 ? -4.456 8.848 -0.358 1.00 75.50 262 LEU A N 1
ATOM 2137 C CA . LEU A 1 262 ? -3.142 9.364 -0.704 1.00 75.50 262 LEU A CA 1
ATOM 2138 C C . LEU A 1 262 ? -2.887 10.693 0.016 1.00 75.50 262 LEU A C 1
ATOM 2140 O O . LEU A 1 262 ? -3.681 11.627 -0.072 1.00 75.50 262 LEU A O 1
ATOM 2144 N N . ARG A 1 263 ? -1.755 10.776 0.708 1.00 68.25 263 ARG A N 1
ATOM 2145 C CA . ARG A 1 263 ? -1.170 12.004 1.233 1.00 68.25 263 ARG A CA 1
ATOM 2146 C C . ARG A 1 263 ? 0.130 12.260 0.478 1.00 68.25 263 ARG A C 1
ATOM 2148 O O . ARG A 1 263 ? 1.083 11.483 0.572 1.00 68.25 263 ARG A O 1
ATOM 2155 N N . LEU A 1 264 ? 0.126 13.337 -0.300 1.00 59.75 264 LEU A N 1
ATOM 2156 C CA . LEU A 1 264 ? 1.289 13.828 -1.029 1.00 59.75 264 LEU A CA 1
ATOM 2157 C C . LEU A 1 264 ? 2.124 14.678 -0.078 1.00 59.75 264 LEU A C 1
ATOM 2159 O O . LEU A 1 264 ? 1.604 15.601 0.545 1.00 59.75 264 LEU A O 1
ATOM 2163 N N . PHE A 1 265 ? 3.406 14.352 0.034 1.00 58.53 265 PHE A N 1
ATOM 2164 C CA . PHE A 1 265 ? 4.361 15.152 0.786 1.00 58.53 265 PHE A CA 1
ATOM 2165 C C . PHE A 1 265 ? 5.388 15.703 -0.202 1.00 58.53 265 PHE A C 1
ATOM 2167 O O . PHE A 1 265 ? 6.059 14.932 -0.883 1.00 58.53 265 PHE A O 1
ATOM 2174 N N . SER A 1 266 ? 5.488 17.030 -0.284 1.00 44.78 266 SER A N 1
ATOM 2175 C CA . SER A 1 266 ? 6.521 17.743 -1.039 1.00 44.78 266 SER A CA 1
ATOM 2176 C C . SER A 1 266 ? 7.509 18.371 -0.056 1.00 44.78 266 SER A C 1
ATOM 2178 O O . SER A 1 266 ? 7.090 19.129 0.819 1.00 44.78 266 SER A O 1
ATOM 2180 N N . GLY A 1 267 ? 8.794 18.053 -0.187 1.00 46.56 267 GLY A N 1
ATOM 2181 C CA . GLY A 1 267 ? 9.858 18.486 0.722 1.00 46.56 267 GLY A CA 1
ATOM 2182 C C . GLY A 1 267 ? 10.843 17.353 1.017 1.00 46.56 267 GLY A C 1
ATOM 2183 O O . GLY A 1 267 ? 10.600 16.202 0.646 1.00 46.56 267 GLY A O 1
ATOM 2184 N N . ASP A 1 268 ? 11.952 17.675 1.681 1.00 53.41 268 ASP A N 1
ATOM 2185 C CA . ASP A 1 268 ? 13.003 16.700 1.976 1.00 53.41 268 ASP A CA 1
ATOM 2186 C C . ASP A 1 268 ? 12.554 15.646 3.004 1.00 53.41 268 ASP A C 1
ATOM 2188 O O . ASP A 1 268 ? 12.194 15.960 4.142 1.00 53.41 268 ASP A O 1
ATOM 2192 N N . GLY A 1 269 ? 12.636 14.367 2.618 1.00 41.25 269 GLY A N 1
ATOM 2193 C CA . GLY A 1 269 ? 12.757 13.238 3.548 1.00 41.25 269 GLY A CA 1
ATOM 2194 C C . GLY A 1 269 ? 12.574 11.855 2.891 1.00 41.25 269 GLY A C 1
ATOM 2195 O O . GLY A 1 269 ? 11.718 11.736 2.017 1.00 41.25 269 GLY A O 1
ATOM 2196 N N . PRO A 1 270 ? 13.261 10.772 3.340 1.00 40.19 270 PRO A N 1
ATOM 2197 C CA . PRO A 1 270 ? 14.220 10.659 4.447 1.00 40.19 270 PRO A CA 1
ATOM 2198 C C . PRO A 1 270 ? 15.698 10.626 3.993 1.00 40.19 270 PRO A C 1
ATOM 2200 O O . PRO A 1 270 ? 16.018 10.362 2.839 1.00 40.19 270 PRO A O 1
ATOM 2203 N N . ALA A 1 271 ? 16.602 10.864 4.946 1.00 42.91 271 ALA A N 1
ATOM 2204 C CA . ALA A 1 271 ? 18.039 11.065 4.754 1.00 42.91 271 ALA A CA 1
ATOM 2205 C C . ALA A 1 271 ? 18.806 9.932 4.030 1.00 42.91 271 ALA A C 1
ATOM 2207 O O . ALA A 1 271 ? 18.671 8.759 4.380 1.00 42.91 271 ALA A O 1
ATOM 2208 N N . ARG A 1 272 ? 19.676 10.358 3.093 1.00 43.22 272 ARG A N 1
ATOM 2209 C CA . ARG A 1 272 ? 21.031 9.894 2.678 1.00 43.22 272 ARG A CA 1
ATOM 2210 C C . ARG A 1 272 ? 21.369 8.405 2.491 1.00 43.22 272 ARG A C 1
ATOM 2212 O O . ARG A 1 272 ? 22.472 8.106 2.054 1.00 43.22 272 ARG A O 1
ATOM 2219 N N . GLN A 1 273 ? 20.481 7.456 2.769 1.00 43.66 273 GLN A N 1
ATOM 2220 C CA . GLN A 1 273 ? 20.759 6.019 2.578 1.00 43.66 273 GLN A CA 1
ATOM 2221 C C . GLN A 1 273 ? 20.319 5.470 1.210 1.00 43.66 273 GLN A C 1
ATOM 2223 O O . GLN A 1 273 ? 20.629 4.328 0.880 1.00 43.66 273 GLN A O 1
ATOM 2228 N N . PHE A 1 274 ? 19.614 6.278 0.410 1.00 42.16 274 PHE A N 1
ATOM 2229 C CA . PHE A 1 274 ? 19.234 5.955 -0.973 1.00 42.16 274 PHE A CA 1
ATOM 2230 C C . PHE A 1 274 ? 20.115 6.655 -2.024 1.00 42.16 274 PHE A C 1
ATOM 2232 O O . PHE A 1 274 ? 19.987 6.366 -3.212 1.00 42.16 274 PHE A O 1
ATOM 2239 N N . GLU A 1 275 ? 21.035 7.529 -1.601 1.00 38.28 275 GLU A N 1
ATOM 2240 C CA . GLU A 1 275 ? 22.057 8.111 -2.470 1.00 38.28 275 GLU A CA 1
ATOM 2241 C C . GLU A 1 275 ? 23.166 7.073 -2.675 1.00 38.28 275 GLU A C 1
ATOM 2243 O O . GLU A 1 275 ? 23.900 6.712 -1.754 1.00 38.28 275 GLU A O 1
ATOM 2248 N N . ALA A 1 276 ? 23.282 6.542 -3.890 1.00 37.22 276 ALA A N 1
ATOM 2249 C CA . ALA A 1 276 ? 24.405 5.698 -4.268 1.00 37.22 276 ALA A CA 1
ATOM 2250 C C . ALA A 1 276 ? 25.689 6.552 -4.328 1.00 37.22 276 ALA A C 1
ATOM 2252 O O . ALA A 1 276 ? 26.078 7.026 -5.390 1.00 37.22 276 ALA A O 1
ATOM 2253 N N . GLY A 1 277 ? 26.336 6.772 -3.178 1.00 35.16 277 GLY A N 1
ATOM 2254 C CA . GLY A 1 277 ? 27.581 7.535 -3.084 1.00 35.16 277 GLY A CA 1
ATOM 2255 C C . GLY A 1 277 ? 28.034 7.798 -1.644 1.00 35.16 277 GLY A C 1
ATOM 2256 O O . GLY A 1 277 ? 27.566 8.722 -1.005 1.00 35.16 277 GLY A O 1
ATOM 2257 N N . GLN A 1 278 ? 28.997 6.998 -1.175 1.00 28.47 278 GLN A N 1
ATOM 2258 C CA . GLN A 1 278 ? 29.795 7.151 0.056 1.00 28.47 278 GLN A CA 1
ATOM 2259 C C . GLN A 1 278 ? 29.072 7.224 1.419 1.00 28.47 278 GLN A C 1
ATOM 2261 O O . GLN A 1 278 ? 28.587 8.252 1.878 1.00 28.47 278 GLN A O 1
ATOM 2266 N N . GLN A 1 279 ? 29.202 6.119 2.160 1.00 42.88 279 GLN A N 1
ATOM 2267 C CA . GLN A 1 279 ? 29.036 6.064 3.610 1.00 42.88 279 GLN A CA 1
ATOM 2268 C C . GLN A 1 279 ? 30.172 6.819 4.319 1.00 42.88 279 GLN A C 1
ATOM 2270 O O . GLN A 1 279 ? 31.339 6.441 4.197 1.00 42.88 279 GLN A O 1
ATOM 2275 N N . ARG A 1 280 ? 29.834 7.813 5.145 1.00 30.20 280 ARG A N 1
ATOM 2276 C CA . ARG A 1 280 ? 30.615 8.165 6.342 1.00 30.20 280 ARG A CA 1
ATOM 2277 C C . ARG A 1 280 ? 29.651 8.430 7.494 1.00 30.20 280 ARG A C 1
ATOM 2279 O O . ARG A 1 280 ? 28.816 9.324 7.412 1.00 30.20 280 ARG A O 1
ATOM 2286 N N . GLY A 1 281 ? 29.741 7.586 8.519 1.00 29.14 281 GLY A N 1
ATOM 2287 C CA . GLY A 1 281 ? 28.945 7.682 9.736 1.00 29.14 281 GLY A CA 1
ATOM 2288 C C . GLY A 1 281 ? 29.396 8.815 10.656 1.00 29.14 281 GLY A C 1
ATOM 2289 O O . GLY A 1 281 ? 30.516 9.314 10.552 1.00 29.14 281 GLY A O 1
ATOM 2290 N N . GLY A 1 282 ? 28.510 9.164 11.583 1.00 24.52 282 GLY A N 1
ATOM 2291 C CA . GLY A 1 282 ? 28.796 9.989 12.748 1.00 24.52 282 GLY A CA 1
ATOM 2292 C C . GLY A 1 282 ? 27.740 9.729 13.819 1.00 24.52 282 GLY A C 1
ATOM 2293 O O . GLY A 1 282 ? 26.550 9.875 13.552 1.00 24.52 282 GLY A O 1
ATOM 2294 N N . LEU A 1 283 ? 28.196 9.285 14.990 1.00 28.78 283 LEU A N 1
ATOM 2295 C CA . LEU A 1 283 ? 27.466 9.293 16.261 1.00 28.78 283 LEU A CA 1
ATOM 2296 C C . LEU A 1 283 ? 27.456 10.723 16.793 1.00 28.78 283 LEU A C 1
ATOM 2298 O O . LEU A 1 283 ? 28.510 11.354 16.733 1.00 28.78 283 LEU A O 1
ATOM 2302 N N . ILE A 1 284 ? 26.343 11.192 17.360 1.00 24.83 284 ILE A N 1
ATOM 2303 C CA . ILE A 1 284 ? 26.366 12.336 18.280 1.00 24.83 284 ILE A CA 1
ATOM 2304 C C . ILE A 1 284 ? 25.352 12.093 19.410 1.00 24.83 284 ILE A C 1
ATOM 2306 O O . ILE A 1 284 ? 24.217 11.699 19.131 1.00 24.83 284 ILE A O 1
ATOM 2310 N N . ASP A 1 285 ? 25.844 12.288 20.639 1.00 31.69 285 ASP A N 1
ATOM 2311 C CA . ASP A 1 285 ? 25.138 12.370 21.930 1.00 31.69 285 ASP A CA 1
ATOM 2312 C C . ASP A 1 285 ? 24.033 13.442 21.971 1.00 31.69 285 ASP A C 1
ATOM 2314 O O . ASP A 1 285 ? 24.207 14.514 21.342 1.00 31.69 285 ASP A O 1
#

pLDDT: mean 71.13, std 17.32, range [24.52, 95.75]

Foldseek 3Di:
DDDFDDPVVLVVVVVVVVVCVVVVVDDDDDPDDDLVQKDWDLVVLLVVLVVCVVVLDDPLVVSLVPGQIAGNVPRHDDPPSSVSSCVSCVVVVHDCVVSPPVVPCPVLVLVVVQVLWWDDDDPVVLVPDDLVRLQVVCVVQVHDSPDDSVVSSVVLNQQLQEWEKEKDWDWDQDPNFIWIKIKIATQDDVSTTPQQVRSCVVVVDPDSDHSRCSRGVIDIDIPDGFDPDPSSVSSCVVVVVVVVVCLQAFDDDPNDTGGYDYDYDDDDDDDDPPPPDDDDDDDDD

Sequence (285 aa):
MHLYESKANAEKETKIRLEKEQKGQVVHKKHHGNFSNYTFNKEEFLVEIKSLMEKRHCKLDKTCEKYDVTNTITGNKPQNAGQVLFMFAKANGIDIMSLINIKTVSGRDILRRKSGILLVHNDEYYDTLTEDKIRQRLQLLGEETNASCQDMRLKLKVIERTFKLKMWHDHSDILNHSYVNFMTTILYDAANFMTDNENQTLARTTSTTNVQSIVEKPQLYILGRSASKDIDQISYTEARIEDLKQLTNKIRYGDIDLIFKLRLFSGDGPARQFEAGQQRGGLID

Organism: Mytilus coruscus (NCBI:txid42192)

Radius of gyration: 25.75 Å; chains: 1; bounding box: 63×53×68 Å